Protein AF-A0A521TZN8-F1 (afdb_monomer_lite)

pLDDT: mean 83.93, std 16.31, range [28.14, 98.81]

Radius of gyration: 18.06 Å; chains: 1; bounding box: 45×46×42 Å

Sequence (212 aa):
KITNQVEYDETVVFLTKATEIFNNNKIALMDLSNSDATSLEKNLVDMNEIITAKGSTNEISILVGTSLTNIATLQDLSGGETQIDILEYFDEIERLLNEAKTAYRSGNTQMAFDLVTEAYLDNYEFVEGPLGEVDSELVLKIEIDMRENLRDMIKSNESTDKVDAQIDMILSDLAQAKKVVPEFGTITMIILAVAIISIIGFTTRSKISLRV

Structure (mmCIF, N/CA/C/O backbone):
data_AF-A0A521TZN8-F1
#
_entry.id   AF-A0A521TZN8-F1
#
loop_
_atom_site.group_PDB
_atom_site.id
_atom_site.type_symbol
_atom_site.label_atom_id
_atom_site.label_alt_id
_atom_site.label_comp_id
_atom_site.label_asym_id
_atom_site.label_entity_id
_atom_site.label_seq_id
_atom_site.pdbx_PDB_ins_code
_atom_site.Cartn_x
_atom_site.Cartn_y
_atom_site.Cartn_z
_atom_site.occupancy
_atom_site.B_iso_or_equiv
_atom_site.auth_seq_id
_atom_site.auth_comp_id
_atom_site.auth_asym_id
_atom_site.auth_atom_id
_atom_site.pdbx_PDB_model_num
ATOM 1 N N . LYS A 1 1 ? 1.881 23.312 -1.838 1.00 59.81 1 LYS A N 1
ATOM 2 C CA . LYS A 1 1 ? 1.153 23.171 -0.548 1.00 59.81 1 LYS A CA 1
ATOM 3 C C . LYS A 1 1 ? 0.596 21.759 -0.512 1.00 59.81 1 LYS A C 1
ATOM 5 O O . LYS A 1 1 ? -0.026 21.390 -1.495 1.00 59.81 1 LYS A O 1
ATOM 10 N N . ILE A 1 2 ? 0.833 20.999 0.558 1.00 65.88 2 ILE A N 1
ATOM 11 C CA . ILE A 1 2 ? 0.211 19.678 0.732 1.00 65.88 2 ILE A CA 1
ATOM 12 C C . ILE A 1 2 ? -1.288 19.905 0.942 1.00 65.88 2 ILE A C 1
ATOM 14 O O . ILE A 1 2 ? -1.677 20.666 1.831 1.00 65.88 2 ILE A O 1
ATOM 18 N N . THR A 1 3 ? -2.109 19.331 0.069 1.00 69.88 3 THR A N 1
ATOM 19 C CA . THR A 1 3 ? -3.575 19.436 0.124 1.00 69.88 3 THR A CA 1
ATOM 20 C C . THR A 1 3 ? -4.204 18.280 0.890 1.00 69.88 3 THR A C 1
ATOM 22 O O . THR A 1 3 ? -5.282 18.461 1.444 1.00 69.88 3 THR A O 1
ATOM 25 N N . ASN A 1 4 ? -3.507 17.145 0.977 1.00 78.25 4 ASN A N 1
ATOM 26 C CA . ASN A 1 4 ? -3.911 15.968 1.731 1.00 78.25 4 ASN A CA 1
ATOM 27 C C . ASN A 1 4 ? -2.688 15.391 2.467 1.00 78.25 4 ASN A C 1
ATOM 29 O O . ASN A 1 4 ? -1.717 14.983 1.833 1.00 78.25 4 ASN A O 1
ATOM 33 N N . GLN A 1 5 ? -2.709 15.420 3.803 1.00 80.88 5 GLN A N 1
ATOM 34 C CA . GLN A 1 5 ? -1.594 14.928 4.621 1.00 80.88 5 GLN A CA 1
ATOM 35 C C . GLN A 1 5 ? -1.498 13.398 4.591 1.00 80.88 5 GLN A C 1
ATOM 37 O O . GLN A 1 5 ? -0.392 12.878 4.565 1.00 80.88 5 GLN A O 1
ATOM 42 N N . VAL A 1 6 ? -2.633 12.692 4.527 1.00 77.44 6 VAL A N 1
ATOM 43 C CA . VAL A 1 6 ? -2.664 11.221 4.487 1.00 77.44 6 VAL A CA 1
ATOM 44 C C . VAL A 1 6 ? -2.016 10.713 3.203 1.00 77.44 6 VAL A C 1
ATOM 46 O O . VAL A 1 6 ? -1.129 9.873 3.264 1.00 77.44 6 VAL A O 1
ATOM 49 N N . GLU A 1 7 ? -2.381 11.287 2.054 1.00 77.69 7 GLU A N 1
ATOM 50 C CA . GLU A 1 7 ? -1.762 10.937 0.766 1.00 77.69 7 GLU A CA 1
ATOM 51 C C . GLU A 1 7 ? -0.255 11.234 0.747 1.00 77.69 7 GLU A C 1
ATOM 53 O O . GLU A 1 7 ? 0.523 10.484 0.160 1.00 77.69 7 GLU A O 1
ATOM 58 N N . TYR A 1 8 ? 0.179 12.323 1.390 1.00 82.00 8 TYR A N 1
ATOM 59 C CA . TYR A 1 8 ? 1.603 12.635 1.511 1.00 82.00 8 TYR A CA 1
ATOM 60 C C . TYR A 1 8 ? 2.340 11.589 2.357 1.00 82.00 8 TYR A C 1
ATOM 62 O O . TYR A 1 8 ? 3.400 11.118 1.951 1.00 82.00 8 TYR A O 1
ATOM 70 N N . ASP A 1 9 ? 1.783 11.219 3.512 1.00 83.00 9 ASP A N 1
ATOM 71 C CA . ASP A 1 9 ? 2.390 10.231 4.407 1.00 83.00 9 ASP A CA 1
ATOM 72 C C . ASP A 1 9 ? 2.468 8.852 3.726 1.00 83.00 9 ASP A C 1
ATOM 74 O O . ASP A 1 9 ? 3.505 8.194 3.788 1.00 83.00 9 ASP A O 1
ATOM 78 N N . GLU A 1 10 ? 1.426 8.455 2.989 1.00 82.44 10 GLU A N 1
ATOM 79 C CA . GLU A 1 10 ? 1.419 7.234 2.168 1.00 82.44 10 GLU A CA 1
ATOM 80 C C . GLU A 1 10 ? 2.501 7.268 1.084 1.00 82.44 10 GLU A C 1
ATOM 82 O O . GLU A 1 10 ? 3.258 6.312 0.938 1.00 82.44 10 GLU A O 1
ATOM 87 N N . THR A 1 11 ? 2.664 8.400 0.393 1.00 83.38 11 THR A N 1
ATOM 88 C CA . THR A 1 11 ? 3.727 8.573 -0.615 1.00 83.38 11 THR A CA 1
ATOM 89 C C . THR A 1 11 ? 5.118 8.338 -0.024 1.00 83.38 11 THR A C 1
ATOM 91 O O . THR A 1 11 ? 5.968 7.704 -0.651 1.00 83.38 11 THR A O 1
ATOM 94 N N . VAL A 1 12 ? 5.363 8.838 1.192 1.00 87.38 12 VAL A N 1
ATOM 95 C CA . VAL A 1 12 ? 6.632 8.630 1.903 1.00 87.38 12 VAL A CA 1
ATOM 96 C C . VAL A 1 12 ? 6.832 7.151 2.243 1.00 87.38 12 VAL A C 1
ATOM 98 O O . VAL A 1 12 ? 7.936 6.632 2.060 1.00 87.38 12 VAL A O 1
ATOM 101 N N . VAL A 1 13 ? 5.781 6.459 2.693 1.00 86.06 13 VAL A N 1
ATOM 102 C CA . VAL A 1 13 ? 5.830 5.016 2.980 1.00 86.06 13 VAL A CA 1
ATOM 103 C C . VAL A 1 13 ? 6.160 4.221 1.714 1.00 86.06 13 VAL A C 1
ATOM 105 O O . VAL A 1 13 ? 7.078 3.401 1.741 1.00 86.06 13 VAL A O 1
ATOM 108 N N . PHE A 1 14 ? 5.492 4.497 0.592 1.00 85.31 14 PHE A N 1
ATOM 109 C CA . PHE A 1 14 ? 5.734 3.783 -0.665 1.00 85.31 14 PHE A CA 1
ATOM 110 C C . PHE A 1 14 ? 7.134 4.002 -1.215 1.00 85.31 14 PHE A C 1
ATOM 112 O O . PHE A 1 14 ? 7.801 3.045 -1.605 1.00 85.31 14 PHE A O 1
ATOM 119 N N . LEU A 1 15 ? 7.630 5.240 -1.180 1.00 88.44 15 LEU A N 1
ATOM 120 C CA . L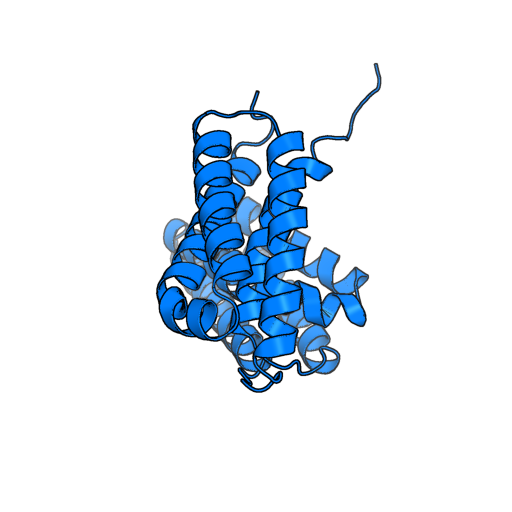EU A 1 15 ? 8.995 5.514 -1.609 1.00 88.44 15 LEU A CA 1
ATOM 121 C C . LEU A 1 15 ? 10.030 4.813 -0.720 1.00 88.44 15 LEU A C 1
ATOM 123 O O . LEU A 1 15 ? 11.037 4.310 -1.226 1.00 88.44 15 LEU A O 1
ATOM 127 N N . THR A 1 16 ? 9.781 4.761 0.590 1.00 87.31 16 THR A N 1
ATOM 128 C CA . THR A 1 16 ? 10.650 4.050 1.535 1.00 87.31 16 THR A CA 1
ATOM 129 C C . THR A 1 16 ? 10.711 2.567 1.177 1.00 87.31 16 THR A C 1
ATOM 131 O O . THR A 1 16 ? 11.802 2.043 0.956 1.00 87.31 16 THR A O 1
ATOM 134 N N . LYS A 1 17 ? 9.554 1.922 0.990 1.00 84.00 17 LYS A N 1
ATOM 135 C CA . LYS A 1 17 ? 9.473 0.513 0.579 1.00 84.00 17 LYS A CA 1
ATOM 136 C C . LYS A 1 17 ? 10.157 0.256 -0.759 1.00 84.00 17 LYS A C 1
ATOM 138 O O . LYS A 1 17 ? 10.987 -0.643 -0.850 1.00 84.00 17 LYS A O 1
ATOM 143 N N . ALA A 1 18 ? 9.869 1.063 -1.783 1.00 86.25 18 ALA A N 1
ATOM 144 C CA . ALA A 1 18 ? 10.505 0.939 -3.095 1.00 86.25 18 ALA A CA 1
ATOM 145 C C . ALA A 1 18 ? 12.038 1.007 -2.984 1.00 86.25 18 ALA A C 1
ATOM 147 O O . ALA A 1 18 ? 12.757 0.211 -3.589 1.00 86.25 18 ALA A O 1
ATOM 148 N N . THR A 1 19 ? 12.542 1.919 -2.150 1.00 89.62 19 THR A N 1
ATOM 149 C CA . THR A 1 19 ? 13.977 2.071 -1.887 1.00 89.62 19 THR A CA 1
ATOM 150 C C . THR A 1 19 ? 14.562 0.856 -1.165 1.00 89.62 19 THR A C 1
ATOM 152 O O . THR A 1 19 ? 15.637 0.383 -1.534 1.00 89.62 19 THR A O 1
ATOM 155 N N . GLU A 1 20 ? 13.868 0.312 -0.166 1.00 87.31 20 GLU A N 1
ATOM 156 C CA . GLU A 1 20 ? 14.286 -0.899 0.549 1.00 87.31 20 GLU A CA 1
ATOM 157 C C . GLU A 1 20 ? 14.325 -2.126 -0.370 1.00 87.31 20 GLU A C 1
ATOM 159 O O . GLU A 1 20 ? 15.331 -2.837 -0.402 1.00 87.31 20 GLU A O 1
ATOM 164 N N . ILE A 1 21 ? 13.282 -2.340 -1.177 1.00 81.75 21 ILE A N 1
ATOM 165 C CA . ILE A 1 21 ? 13.209 -3.438 -2.151 1.00 81.75 21 ILE A CA 1
ATOM 166 C C . ILE A 1 21 ? 14.349 -3.329 -3.162 1.00 81.75 21 ILE A C 1
ATOM 168 O O . ILE A 1 21 ? 15.047 -4.317 -3.406 1.00 81.75 21 ILE A O 1
ATOM 172 N N . PHE A 1 22 ? 14.576 -2.135 -3.721 1.00 88.00 22 PHE A N 1
ATOM 173 C CA . PHE A 1 22 ? 15.686 -1.902 -4.640 1.00 88.00 22 PHE A CA 1
ATOM 174 C C . PHE A 1 22 ? 17.030 -2.234 -3.980 1.00 88.00 22 PHE A C 1
ATOM 176 O O . PHE A 1 22 ? 17.814 -3.002 -4.534 1.00 88.00 22 PHE A O 1
ATOM 183 N N . ASN A 1 23 ? 17.284 -1.716 -2.775 1.00 90.00 23 ASN A N 1
ATOM 184 C CA . ASN A 1 23 ? 18.547 -1.927 -2.067 1.00 90.00 23 ASN A CA 1
ATOM 185 C C . ASN A 1 23 ? 18.798 -3.402 -1.730 1.00 90.00 23 ASN A C 1
ATOM 187 O O . ASN A 1 23 ? 19.917 -3.884 -1.914 1.00 90.00 23 ASN A O 1
ATOM 191 N N . ASN A 1 24 ? 17.763 -4.132 -1.309 1.00 85.12 24 ASN A N 1
ATOM 192 C CA . ASN A 1 24 ? 17.851 -5.562 -1.006 1.00 85.12 24 ASN A CA 1
ATOM 193 C C . ASN A 1 24 ? 18.197 -6.409 -2.240 1.00 85.12 24 ASN A C 1
ATOM 195 O O . ASN A 1 24 ? 18.800 -7.472 -2.105 1.00 85.12 24 ASN A O 1
ATOM 199 N N . ASN A 1 25 ? 17.865 -5.928 -3.440 1.00 82.50 25 ASN A N 1
ATOM 200 C CA . ASN A 1 25 ? 18.087 -6.636 -4.701 1.00 82.50 25 ASN A CA 1
ATOM 201 C C . ASN A 1 25 ? 19.172 -5.993 -5.577 1.00 82.50 25 ASN A C 1
ATOM 203 O O . ASN A 1 25 ? 19.432 -6.464 -6.683 1.00 82.50 25 ASN A O 1
ATOM 207 N N . LYS A 1 26 ? 19.836 -4.938 -5.089 1.00 88.44 26 LYS A N 1
ATOM 208 C CA . LYS A 1 26 ? 20.691 -4.056 -5.891 1.00 88.44 26 LYS A CA 1
ATOM 209 C C . LYS A 1 26 ? 21.741 -4.806 -6.704 1.00 88.44 26 LYS A C 1
ATOM 211 O O . LYS A 1 26 ? 21.904 -4.525 -7.884 1.00 88.44 26 LYS A O 1
ATOM 216 N N . ILE A 1 27 ? 22.435 -5.760 -6.083 1.00 86.38 27 ILE A N 1
ATOM 217 C CA . ILE A 1 27 ? 23.492 -6.537 -6.747 1.00 86.38 27 ILE A CA 1
ATOM 218 C C . ILE A 1 27 ? 22.909 -7.322 -7.928 1.00 86.38 27 ILE A C 1
ATOM 220 O O . ILE A 1 27 ? 23.392 -7.179 -9.045 1.00 86.38 27 ILE A O 1
ATOM 224 N N . ALA A 1 28 ? 21.823 -8.065 -7.703 1.00 84.88 28 ALA A N 1
ATOM 225 C CA . ALA A 1 28 ? 21.169 -8.845 -8.751 1.00 84.88 28 ALA A CA 1
ATOM 226 C C . ALA A 1 28 ? 20.636 -7.953 -9.887 1.00 84.88 28 ALA A C 1
ATOM 228 O O . ALA A 1 28 ? 20.787 -8.287 -11.058 1.00 84.88 28 ALA A O 1
ATOM 229 N N . LEU A 1 29 ? 20.065 -6.789 -9.562 1.00 85.81 29 LEU A N 1
ATOM 230 C CA . LEU A 1 29 ? 19.582 -5.833 -10.565 1.00 85.81 29 LEU A CA 1
ATOM 231 C C . LEU A 1 29 ? 20.727 -5.227 -11.389 1.00 85.81 29 LEU A C 1
ATOM 233 O O . LEU A 1 29 ? 20.595 -5.067 -12.602 1.00 85.81 29 LEU A O 1
ATOM 237 N N . MET A 1 30 ? 21.858 -4.912 -10.754 1.00 90.88 30 MET A N 1
ATOM 238 C CA . MET A 1 30 ? 23.049 -4.413 -11.446 1.00 90.88 30 MET A CA 1
ATOM 239 C C . MET A 1 30 ? 23.686 -5.476 -12.348 1.00 90.88 30 MET A C 1
ATOM 241 O O . MET A 1 30 ? 24.178 -5.126 -13.422 1.00 90.88 30 MET A O 1
ATOM 245 N N . ASP A 1 31 ? 23.637 -6.749 -11.947 1.00 89.44 31 ASP A N 1
ATOM 246 C CA . ASP A 1 31 ? 24.094 -7.877 -12.766 1.00 89.44 31 ASP A CA 1
ATOM 247 C C . ASP A 1 31 ? 23.216 -8.072 -14.017 1.00 89.44 31 ASP A C 1
ATOM 249 O O . ASP A 1 31 ? 23.734 -8.442 -15.072 1.00 89.44 31 ASP A O 1
ATOM 253 N N . LEU A 1 32 ? 21.910 -7.778 -13.931 1.00 87.94 32 LEU A N 1
ATOM 254 C CA . LEU A 1 32 ? 20.993 -7.789 -15.080 1.00 87.94 32 LEU A CA 1
ATOM 255 C C . LEU A 1 32 ? 21.242 -6.607 -16.026 1.00 87.94 32 LEU A C 1
ATOM 257 O O . LEU A 1 32 ? 21.473 -6.798 -17.219 1.00 87.94 32 LEU A O 1
ATOM 261 N N . SER A 1 33 ? 21.198 -5.378 -15.504 1.00 93.69 33 SER A N 1
ATOM 262 C CA . SER A 1 33 ? 21.540 -4.163 -16.250 1.00 93.69 33 SER A CA 1
ATOM 263 C C . SER A 1 33 ? 22.055 -3.083 -15.309 1.00 93.69 33 SER A C 1
ATOM 265 O O . SER A 1 33 ? 21.298 -2.397 -14.618 1.00 93.69 33 SER A O 1
ATOM 267 N N . ASN A 1 34 ? 23.369 -2.863 -15.337 1.00 95.00 34 ASN A N 1
ATOM 268 C CA . ASN A 1 34 ? 24.006 -1.833 -14.524 1.00 95.00 34 ASN A CA 1
ATOM 269 C C . ASN A 1 34 ? 23.466 -0.425 -14.834 1.00 95.00 34 ASN A C 1
ATOM 271 O O . ASN A 1 34 ? 23.325 0.390 -13.922 1.00 95.00 34 ASN A O 1
ATOM 275 N N . SER A 1 35 ? 23.164 -0.120 -16.102 1.00 95.94 35 SER A N 1
ATOM 276 C CA . SER A 1 35 ? 22.641 1.195 -16.496 1.00 95.94 35 SER A CA 1
ATOM 277 C C . SER A 1 35 ? 21.235 1.444 -15.962 1.00 95.94 35 SER A C 1
ATOM 279 O O . SER A 1 35 ? 20.995 2.502 -15.381 1.00 95.94 35 SER A O 1
ATOM 281 N N . ASP A 1 36 ? 20.327 0.480 -16.122 1.00 93.44 36 ASP A N 1
ATOM 282 C CA . ASP A 1 36 ? 18.938 0.620 -15.677 1.00 93.44 36 ASP A CA 1
ATOM 283 C C . ASP A 1 36 ? 18.840 0.609 -14.153 1.00 93.44 36 ASP A C 1
ATOM 285 O O . ASP A 1 36 ? 18.143 1.446 -13.585 1.00 93.44 36 ASP A O 1
ATOM 289 N N . ALA A 1 37 ? 19.604 -0.255 -13.476 1.00 92.00 37 ALA A N 1
ATOM 290 C CA . ALA A 1 37 ? 19.653 -0.282 -12.017 1.00 92.00 37 ALA A CA 1
ATOM 291 C C . ALA A 1 37 ? 20.214 1.027 -11.433 1.00 92.00 37 ALA A C 1
ATOM 293 O O . ALA A 1 37 ? 19.660 1.558 -10.475 1.00 92.00 37 ALA A O 1
ATOM 294 N N . THR A 1 38 ? 21.271 1.597 -12.026 1.00 96.38 38 THR A N 1
ATOM 295 C CA . THR A 1 38 ? 21.835 2.887 -11.577 1.00 96.38 38 THR A CA 1
ATOM 296 C C . THR A 1 38 ? 20.872 4.050 -11.838 1.00 96.38 38 THR A C 1
ATOM 298 O O . THR A 1 38 ? 20.745 4.950 -11.009 1.00 96.38 38 THR A O 1
ATOM 301 N N . SER A 1 39 ? 20.185 4.039 -12.985 1.00 96.62 39 SER A N 1
ATOM 302 C CA . SER A 1 39 ? 19.135 5.013 -13.308 1.00 96.62 39 SER A CA 1
ATOM 303 C C . SER A 1 39 ? 17.995 4.954 -12.287 1.00 96.62 39 SER A C 1
ATOM 305 O O . SER A 1 39 ? 17.605 5.981 -11.733 1.00 96.62 39 SER A O 1
ATOM 307 N N . LEU A 1 40 ? 17.525 3.746 -11.967 1.00 93.31 40 LEU A N 1
ATOM 308 C CA . LEU A 1 40 ? 16.481 3.513 -10.975 1.00 93.31 40 LEU A CA 1
ATOM 309 C C . LEU A 1 40 ? 16.900 3.971 -9.570 1.00 93.31 40 LEU A C 1
ATOM 311 O O . LEU A 1 40 ? 16.141 4.684 -8.916 1.00 93.31 40 LEU A O 1
ATOM 315 N N . GLU A 1 41 ? 18.123 3.646 -9.138 1.00 96.75 41 GLU A N 1
ATOM 316 C CA . GLU A 1 41 ? 18.685 4.129 -7.869 1.00 96.75 41 GLU A CA 1
ATOM 317 C C . GLU A 1 41 ? 18.662 5.658 -7.792 1.00 96.75 41 GLU A C 1
ATOM 319 O O . GLU A 1 41 ? 18.193 6.235 -6.810 1.00 96.75 41 GLU A O 1
ATOM 324 N N . LYS A 1 42 ? 19.138 6.324 -8.851 1.00 97.38 42 LYS A N 1
ATOM 325 C CA . LYS A 1 42 ? 19.167 7.784 -8.911 1.00 97.38 42 LYS A CA 1
ATOM 326 C C . LYS A 1 42 ? 17.757 8.369 -8.823 1.00 97.38 42 LYS A C 1
ATOM 328 O O . LYS A 1 42 ? 17.546 9.318 -8.074 1.00 97.38 42 LYS A O 1
ATOM 333 N N . ASN A 1 43 ? 16.796 7.802 -9.549 1.00 96.12 43 ASN A N 1
ATOM 334 C CA . ASN A 1 43 ? 15.419 8.286 -9.526 1.00 96.12 43 ASN A CA 1
ATOM 335 C C . ASN A 1 43 ? 14.788 8.150 -8.133 1.00 96.12 43 ASN A C 1
ATOM 337 O O . ASN A 1 43 ? 14.077 9.058 -7.712 1.00 96.12 43 ASN A O 1
ATOM 341 N N . LEU A 1 44 ? 15.053 7.058 -7.405 1.00 95.31 44 LEU A N 1
ATOM 342 C CA . LEU A 1 44 ? 14.573 6.873 -6.028 1.00 95.31 44 LEU A CA 1
ATOM 343 C C . LEU A 1 44 ? 15.134 7.951 -5.085 1.00 95.31 44 LEU A C 1
ATOM 345 O O . LEU A 1 44 ? 14.383 8.541 -4.306 1.00 95.31 44 LEU A O 1
ATOM 349 N N . VAL A 1 45 ? 16.428 8.268 -5.206 1.00 96.69 45 VAL A N 1
ATOM 350 C CA . VAL A 1 45 ? 17.071 9.350 -4.439 1.00 96.69 45 VAL A CA 1
ATOM 351 C C . VAL A 1 45 ? 16.472 10.714 -4.791 1.00 96.69 45 VAL A C 1
ATOM 353 O O . VAL A 1 45 ? 16.055 11.444 -3.891 1.00 96.69 45 VAL A O 1
ATOM 356 N N . ASP A 1 46 ? 16.364 11.040 -6.082 1.00 96.12 46 ASP A N 1
ATOM 357 C CA . ASP A 1 46 ? 15.802 12.312 -6.547 1.00 96.12 46 ASP A CA 1
ATOM 358 C C . ASP A 1 46 ? 14.338 12.477 -6.083 1.00 96.12 46 ASP A C 1
ATOM 360 O O . ASP A 1 46 ? 13.946 13.547 -5.611 1.00 96.12 46 ASP A O 1
ATOM 364 N N . MET A 1 47 ? 13.521 11.415 -6.159 1.00 93.44 47 MET A N 1
ATOM 365 C CA . MET A 1 47 ? 12.141 11.431 -5.655 1.00 93.44 47 MET A CA 1
ATOM 366 C C . MET A 1 47 ? 12.100 11.731 -4.154 1.00 93.44 47 MET A C 1
ATOM 368 O O . MET A 1 47 ? 11.279 12.543 -3.722 1.00 93.44 47 MET A O 1
ATOM 372 N N . ASN A 1 48 ? 13.002 11.139 -3.366 1.00 93.75 48 ASN A N 1
ATOM 373 C CA . ASN A 1 48 ? 13.068 11.368 -1.922 1.00 93.75 48 ASN A CA 1
ATOM 374 C C . ASN A 1 48 ? 13.414 12.822 -1.588 1.00 93.75 48 ASN A C 1
ATOM 376 O O . ASN A 1 48 ? 12.791 13.426 -0.708 1.00 93.75 48 ASN A O 1
ATOM 380 N N . GLU A 1 49 ? 14.369 13.407 -2.312 1.00 94.44 49 GLU A N 1
ATOM 381 C CA . GLU A 1 49 ? 14.733 14.816 -2.163 1.00 94.44 49 GLU A CA 1
ATOM 382 C C . GLU A 1 49 ? 13.553 15.737 -2.497 1.00 94.44 49 GLU A C 1
ATOM 384 O O . GLU A 1 49 ? 13.225 16.632 -1.712 1.00 94.44 49 GLU A O 1
ATOM 389 N N . ILE A 1 50 ? 12.864 15.487 -3.617 1.00 90.06 50 ILE A N 1
ATOM 390 C CA . ILE A 1 50 ? 11.717 16.294 -4.052 1.00 90.06 50 ILE A CA 1
ATOM 391 C C . ILE A 1 50 ? 10.557 16.182 -3.058 1.00 90.06 50 ILE A C 1
ATOM 393 O O . ILE A 1 50 ? 9.979 17.206 -2.683 1.00 90.06 50 ILE A O 1
ATOM 397 N N . ILE A 1 51 ? 10.216 14.973 -2.604 1.00 87.50 51 ILE A N 1
ATOM 398 C CA . ILE A 1 51 ? 9.128 14.746 -1.641 1.00 87.50 51 ILE A CA 1
ATOM 399 C C . ILE A 1 51 ? 9.443 15.431 -0.310 1.00 87.50 51 ILE A C 1
ATOM 401 O O . ILE A 1 51 ? 8.617 16.200 0.189 1.00 87.50 51 ILE A O 1
ATOM 405 N N . THR A 1 52 ? 10.662 15.261 0.209 1.00 89.31 52 THR A N 1
ATOM 406 C CA . THR A 1 52 ? 11.117 15.906 1.454 1.00 89.31 52 THR A CA 1
ATOM 407 C C . THR A 1 52 ? 11.074 17.432 1.350 1.00 89.31 52 THR A C 1
ATOM 409 O O . THR A 1 52 ? 10.619 18.118 2.270 1.00 89.31 52 THR A O 1
ATOM 412 N N . ALA A 1 53 ? 11.495 17.981 0.208 1.00 89.12 53 ALA A N 1
ATOM 413 C CA . ALA A 1 53 ? 11.447 19.413 -0.073 1.00 89.12 53 ALA A CA 1
ATOM 414 C C . ALA A 1 53 ? 10.033 19.929 -0.403 1.00 89.12 53 ALA A C 1
ATOM 416 O O . ALA A 1 53 ? 9.844 21.140 -0.545 1.00 89.12 53 ALA A O 1
ATOM 417 N N . LYS A 1 54 ? 9.034 19.041 -0.515 1.00 86.00 54 LYS A N 1
ATOM 418 C CA . LYS A 1 54 ? 7.663 19.349 -0.962 1.00 86.00 54 LYS A CA 1
ATOM 419 C C . LYS A 1 54 ? 7.660 20.060 -2.323 1.00 86.00 54 LYS A C 1
ATOM 421 O O . LYS A 1 54 ? 6.942 21.047 -2.514 1.00 86.00 54 LYS A O 1
ATOM 426 N N . GLY A 1 55 ? 8.514 19.572 -3.223 1.00 83.12 55 GLY A N 1
ATOM 427 C CA . GLY A 1 55 ? 8.773 20.105 -4.557 1.00 83.12 55 GLY A CA 1
ATOM 428 C C . GLY A 1 55 ? 7.686 19.779 -5.588 1.00 83.12 55 GLY A C 1
ATOM 429 O O . GLY A 1 55 ? 6.513 19.596 -5.259 1.00 83.12 55 GLY A O 1
ATOM 430 N N . SER A 1 56 ? 8.064 19.772 -6.868 1.00 83.12 56 SER A N 1
ATOM 431 C CA . SER A 1 56 ? 7.128 19.672 -7.995 1.00 83.12 56 SER A CA 1
ATOM 432 C C . SER A 1 56 ? 6.599 18.249 -8.201 1.00 83.12 56 SER A C 1
ATOM 434 O O . SER A 1 56 ? 7.353 17.324 -8.489 1.00 83.12 56 SER A O 1
ATOM 436 N N . THR A 1 57 ? 5.275 18.077 -8.174 1.00 79.50 57 THR A N 1
ATOM 437 C CA . THR A 1 57 ? 4.622 16.787 -8.474 1.00 79.50 57 THR A CA 1
ATOM 438 C C . THR A 1 57 ? 4.800 16.342 -9.929 1.00 79.50 57 THR A C 1
ATOM 440 O O . THR A 1 57 ? 4.752 15.146 -10.223 1.00 79.50 57 THR A O 1
ATOM 443 N N . ASN A 1 58 ? 5.050 17.280 -10.848 1.00 79.75 58 ASN A N 1
ATOM 444 C CA . ASN A 1 58 ? 5.366 16.953 -12.239 1.00 79.75 58 ASN A CA 1
ATOM 445 C C . ASN A 1 58 ? 6.748 16.296 -12.362 1.00 79.75 58 ASN A C 1
ATOM 447 O O . ASN A 1 58 ? 6.907 15.383 -13.165 1.00 79.75 58 ASN A O 1
ATOM 451 N N . GLU A 1 59 ? 7.729 16.737 -11.568 1.00 84.88 59 GLU A N 1
ATOM 452 C CA . GLU A 1 59 ? 9.070 16.135 -11.555 1.00 84.88 59 GLU A CA 1
ATOM 453 C C . GLU A 1 59 ? 9.005 14.705 -11.013 1.00 84.88 59 GLU A C 1
ATOM 455 O O . GLU A 1 59 ? 9.530 13.795 -11.648 1.00 84.88 59 GLU A O 1
ATOM 460 N N . ILE A 1 60 ? 8.248 14.484 -9.929 1.00 84.56 60 ILE A N 1
ATOM 461 C CA . ILE A 1 60 ? 7.971 13.138 -9.398 1.00 84.56 60 ILE A CA 1
ATOM 462 C C . ILE A 1 60 ? 7.363 12.242 -10.485 1.00 84.56 60 ILE A C 1
ATOM 464 O O . ILE A 1 60 ? 7.825 11.127 -10.694 1.00 84.56 60 ILE A O 1
ATOM 468 N N . SER A 1 61 ? 6.372 12.739 -11.231 1.00 77.69 61 SER A N 1
ATOM 469 C CA . SER A 1 61 ? 5.697 11.949 -12.275 1.00 77.69 61 SER A CA 1
ATOM 470 C C . SER A 1 61 ? 6.646 11.524 -13.408 1.00 77.69 61 SER A C 1
ATOM 472 O O . SER A 1 61 ? 6.525 10.420 -13.935 1.00 77.69 61 SER A O 1
ATOM 474 N N . ILE A 1 62 ? 7.609 12.379 -13.777 1.00 82.00 62 ILE A N 1
ATOM 475 C CA . ILE A 1 62 ? 8.634 12.058 -14.785 1.00 82.00 62 ILE A CA 1
ATOM 476 C C . ILE A 1 62 ? 9.593 10.983 -14.260 1.00 82.00 62 ILE A C 1
ATOM 478 O O . ILE A 1 62 ? 9.912 10.035 -14.985 1.00 82.00 62 ILE A O 1
ATOM 482 N N . LEU A 1 63 ? 10.036 11.113 -13.005 1.00 89.94 63 LEU A N 1
ATOM 483 C CA . LEU A 1 63 ? 10.921 10.138 -12.368 1.00 89.94 63 LEU A CA 1
ATOM 484 C C . LEU A 1 63 ? 10.237 8.778 -12.233 1.00 89.94 63 LEU A C 1
ATOM 486 O O . LEU A 1 63 ? 10.840 7.772 -12.592 1.00 89.94 63 LEU A O 1
ATOM 490 N N . VAL A 1 64 ? 8.963 8.746 -11.831 1.00 84.31 64 VAL A N 1
ATOM 491 C CA . VAL A 1 64 ? 8.167 7.513 -11.797 1.00 84.31 64 VAL A CA 1
ATOM 492 C C . VAL A 1 64 ? 8.111 6.852 -13.177 1.00 84.31 64 VAL A C 1
ATOM 494 O O . VAL A 1 64 ? 8.447 5.677 -13.297 1.00 84.31 64 VAL A O 1
ATOM 497 N N . GLY A 1 65 ? 7.752 7.589 -14.234 1.00 76.94 65 GLY A N 1
ATOM 498 C CA . GLY A 1 65 ? 7.679 7.020 -15.587 1.00 76.94 65 GLY A CA 1
ATOM 499 C C . GLY A 1 65 ? 9.018 6.449 -16.077 1.00 76.94 65 GLY A C 1
ATOM 500 O O . GLY A 1 65 ? 9.063 5.390 -16.708 1.00 76.94 65 GLY A O 1
ATOM 501 N N . THR A 1 66 ? 10.121 7.117 -15.733 1.00 87.88 66 THR A N 1
ATOM 502 C CA . THR A 1 66 ? 11.477 6.640 -16.047 1.00 87.88 66 THR A CA 1
ATOM 503 C C . THR A 1 66 ? 11.805 5.369 -15.262 1.00 87.88 66 THR A C 1
ATOM 505 O O . THR A 1 66 ? 12.259 4.389 -15.847 1.00 87.88 66 THR A O 1
ATOM 508 N N . SER A 1 67 ? 11.506 5.345 -13.961 1.00 89.62 67 SER A N 1
ATOM 509 C CA . SER A 1 67 ? 11.699 4.175 -13.103 1.00 89.62 67 SER A CA 1
ATOM 510 C C . SER A 1 67 ? 10.902 2.959 -13.574 1.00 89.62 67 SER A C 1
ATOM 512 O O . SER A 1 67 ? 11.459 1.868 -13.632 1.00 89.62 67 SER A O 1
ATOM 514 N N . LEU A 1 68 ? 9.642 3.135 -13.987 1.00 83.62 68 LEU A N 1
ATOM 515 C CA . LEU A 1 68 ? 8.828 2.045 -14.541 1.00 83.62 68 LEU A CA 1
ATOM 516 C C . LEU A 1 68 ? 9.416 1.486 -15.837 1.00 83.62 68 LEU A C 1
ATOM 518 O O . LEU A 1 68 ? 9.412 0.275 -16.042 1.00 83.62 68 LEU A O 1
ATOM 522 N N . THR A 1 69 ? 9.992 2.349 -16.677 1.00 82.19 69 THR A N 1
ATOM 523 C CA . THR A 1 69 ? 10.708 1.907 -17.882 1.00 82.19 69 THR A CA 1
ATOM 524 C C . THR A 1 69 ? 11.945 1.080 -17.519 1.00 82.19 69 THR A C 1
ATOM 526 O O . THR A 1 69 ? 12.165 0.025 -18.105 1.00 82.19 69 THR A O 1
ATOM 529 N N . ASN A 1 70 ? 12.736 1.514 -1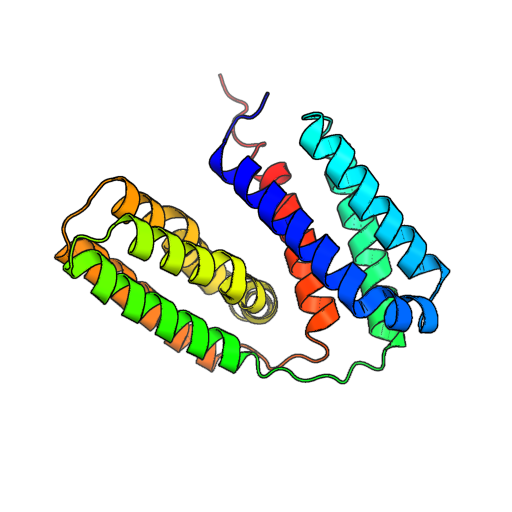6.528 1.00 87.44 70 ASN A N 1
ATOM 530 C CA . ASN A 1 70 ? 13.900 0.749 -16.069 1.00 87.44 70 ASN A CA 1
ATOM 531 C C . ASN A 1 70 ? 13.494 -0.606 -15.470 1.00 87.44 70 ASN A C 1
ATOM 533 O O . ASN A 1 70 ? 14.146 -1.612 -15.745 1.00 87.44 70 ASN A O 1
ATOM 537 N N . ILE A 1 71 ? 12.412 -0.649 -14.687 1.00 85.00 71 ILE A N 1
ATOM 538 C CA . ILE A 1 71 ? 11.892 -1.889 -14.097 1.00 85.00 71 ILE A CA 1
ATOM 539 C C . ILE A 1 71 ? 11.429 -2.858 -15.181 1.00 85.00 71 ILE A C 1
ATOM 541 O O . ILE A 1 71 ? 11.793 -4.027 -15.110 1.00 85.00 71 ILE A O 1
ATOM 545 N N . ALA A 1 72 ? 10.706 -2.382 -16.199 1.00 80.06 72 ALA A N 1
ATOM 546 C CA . ALA A 1 72 ? 10.278 -3.215 -17.320 1.00 80.06 72 ALA A CA 1
ATOM 547 C C . ALA A 1 72 ? 11.479 -3.851 -18.044 1.00 80.06 72 ALA A C 1
ATOM 549 O O . ALA A 1 72 ? 11.509 -5.062 -18.241 1.00 80.06 72 ALA A O 1
ATOM 550 N N . THR A 1 73 ? 12.525 -3.069 -18.340 1.00 84.25 73 THR A N 1
ATOM 551 C CA . THR A 1 73 ? 13.765 -3.599 -18.936 1.00 84.25 73 THR A CA 1
ATOM 552 C C . THR A 1 73 ? 14.418 -4.657 -18.046 1.00 84.25 73 THR A C 1
ATOM 554 O O . THR A 1 73 ? 14.814 -5.721 -18.516 1.00 84.25 73 THR A O 1
ATOM 557 N N . LEU A 1 74 ? 14.551 -4.383 -16.747 1.00 84.75 74 LEU A N 1
ATOM 558 C CA . LEU A 1 74 ? 15.163 -5.316 -15.800 1.00 84.75 74 LEU A CA 1
ATOM 559 C C . LEU A 1 74 ? 14.317 -6.594 -15.624 1.00 84.75 74 LEU A C 1
ATOM 561 O O . LEU A 1 74 ? 14.880 -7.666 -15.412 1.00 84.75 74 LEU A O 1
ATOM 565 N N . GLN A 1 75 ? 12.990 -6.498 -15.734 1.00 78.81 75 GLN A N 1
ATOM 566 C CA . GLN A 1 75 ? 12.074 -7.639 -15.717 1.00 78.81 75 GLN A CA 1
ATOM 567 C C . GLN A 1 75 ? 12.233 -8.511 -16.968 1.00 78.81 75 GLN A C 1
ATOM 569 O O . GLN A 1 75 ? 12.345 -9.729 -16.847 1.00 78.81 75 GLN A O 1
ATOM 574 N N . ASP A 1 76 ? 12.324 -7.906 -18.154 1.00 79.19 76 ASP A N 1
ATOM 575 C CA . ASP A 1 76 ? 12.575 -8.640 -19.401 1.00 79.19 76 ASP A CA 1
ATOM 576 C C . ASP A 1 76 ? 13.909 -9.407 -19.347 1.00 79.19 76 ASP A C 1
ATOM 578 O O . ASP A 1 76 ? 14.025 -10.525 -19.856 1.00 79.19 76 ASP A O 1
ATOM 582 N N . LEU A 1 77 ? 14.921 -8.827 -18.695 1.00 82.44 77 LEU A N 1
ATOM 583 C CA . LEU A 1 77 ? 16.248 -9.428 -18.543 1.00 82.44 77 LEU A CA 1
ATOM 584 C C . LEU A 1 77 ? 16.305 -10.537 -17.485 1.00 82.44 77 LEU A C 1
ATOM 586 O O . LEU A 1 77 ? 17.134 -11.439 -17.608 1.00 82.44 77 LEU A O 1
ATOM 590 N N . SER A 1 78 ? 15.457 -10.491 -16.454 1.00 76.12 78 SER A N 1
ATOM 591 C CA . SER A 1 78 ? 15.461 -11.473 -15.358 1.00 76.12 78 SER A CA 1
ATOM 592 C C . SER A 1 78 ? 14.865 -12.830 -15.745 1.00 76.12 78 SER A C 1
ATOM 594 O O . SER A 1 78 ? 14.952 -13.784 -14.973 1.00 76.12 78 SER A O 1
ATOM 596 N N . GLY A 1 79 ? 14.290 -12.948 -16.946 1.00 64.44 79 GLY A N 1
ATOM 597 C CA . GLY A 1 79 ? 13.743 -14.205 -17.457 1.00 64.44 79 GLY A CA 1
ATOM 598 C C . GLY A 1 79 ? 12.395 -14.599 -16.847 1.00 64.44 79 GLY A C 1
ATOM 599 O O . GLY A 1 79 ? 11.954 -15.722 -17.064 1.00 64.44 79 GLY A O 1
ATOM 600 N N . GLY A 1 80 ? 11.733 -13.695 -16.116 1.00 56.09 80 GLY A N 1
ATOM 601 C CA . GLY A 1 80 ? 10.317 -13.818 -15.752 1.00 56.09 80 GLY A CA 1
ATOM 602 C C . GLY A 1 80 ? 9.954 -14.881 -14.708 1.00 56.09 80 GLY A C 1
ATOM 603 O O . GLY A 1 80 ? 8.770 -15.044 -14.420 1.00 56.09 80 GLY A O 1
ATOM 604 N N . GLU A 1 81 ? 10.916 -15.570 -14.085 1.00 45.75 81 GLU A N 1
ATOM 605 C CA . GLU A 1 81 ? 10.613 -16.635 -13.120 1.00 45.75 81 GLU A CA 1
ATOM 606 C C . GLU A 1 81 ? 11.067 -16.322 -11.690 1.00 45.75 81 GLU A C 1
ATOM 608 O O . GLU A 1 81 ? 12.195 -16.568 -11.266 1.00 45.75 81 GLU A O 1
ATOM 613 N N . THR A 1 82 ? 10.125 -15.814 -10.899 1.00 46.06 82 THR A N 1
ATOM 614 C CA . THR A 1 82 ? 10.068 -16.031 -9.449 1.00 46.06 82 THR A CA 1
ATOM 615 C C . THR A 1 82 ? 8.607 -15.903 -9.034 1.00 46.06 82 THR A C 1
ATOM 617 O O . THR A 1 82 ? 8.008 -14.841 -9.188 1.00 46.06 82 THR A O 1
ATOM 620 N N . GLN A 1 83 ? 8.008 -17.001 -8.590 1.00 47.81 83 GLN A N 1
ATOM 621 C CA . GLN A 1 83 ? 6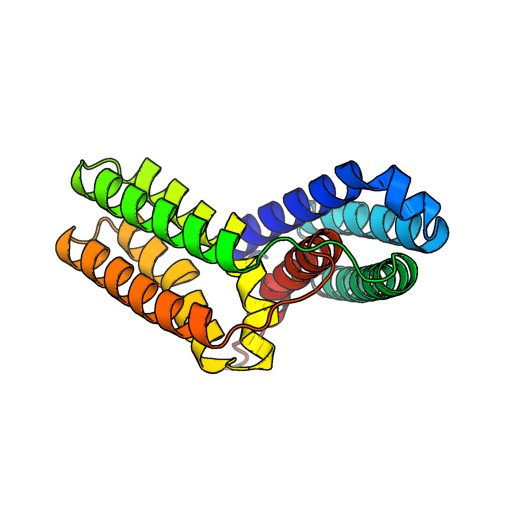.611 -17.079 -8.168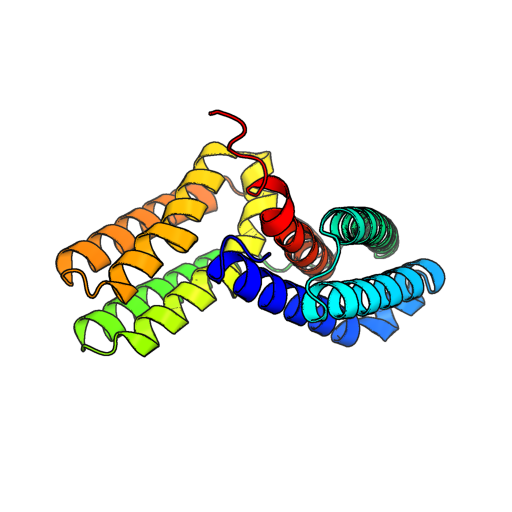 1.00 47.81 83 GLN A CA 1
ATOM 622 C C . GLN A 1 83 ? 6.579 -16.766 -6.660 1.00 47.81 83 GLN A C 1
ATOM 624 O O . GLN A 1 83 ? 7.172 -17.517 -5.890 1.00 47.81 83 GLN A O 1
ATOM 629 N N . ILE A 1 84 ? 5.960 -15.662 -6.223 1.00 53.31 84 ILE A N 1
ATOM 630 C CA . ILE A 1 84 ? 5.238 -15.701 -4.945 1.00 53.31 84 ILE A CA 1
ATOM 631 C C . ILE A 1 84 ? 3.814 -15.883 -5.380 1.00 53.31 84 ILE A C 1
ATOM 633 O O . ILE A 1 84 ? 3.350 -15.296 -6.365 1.00 53.31 84 ILE A O 1
ATOM 637 N N . ASP A 1 85 ? 3.176 -16.785 -4.675 1.00 68.81 85 ASP A N 1
ATOM 638 C CA . ASP A 1 85 ? 1.790 -17.054 -4.891 1.00 68.81 85 ASP A CA 1
ATOM 639 C C . ASP A 1 85 ? 1.033 -15.787 -4.482 1.00 68.81 85 ASP A C 1
ATOM 641 O O . ASP A 1 85 ? 1.029 -15.408 -3.315 1.00 68.81 85 ASP A O 1
ATOM 645 N N . ILE A 1 86 ? 0.435 -15.080 -5.444 1.00 77.94 86 ILE A N 1
ATOM 646 C CA . ILE A 1 86 ? -0.392 -13.895 -5.169 1.00 77.94 86 ILE A CA 1
ATOM 647 C C . ILE A 1 86 ? -1.469 -14.200 -4.117 1.00 77.94 86 ILE A C 1
ATOM 649 O O . ILE A 1 86 ? -1.921 -13.309 -3.399 1.00 77.94 86 ILE A O 1
ATOM 653 N N . LEU A 1 87 ? -1.840 -15.476 -3.986 1.00 84.81 87 LEU A N 1
ATOM 654 C CA . LEU A 1 87 ? -2.755 -15.979 -2.978 1.00 84.81 87 LEU A CA 1
ATOM 655 C C . LEU A 1 87 ? -2.206 -15.856 -1.544 1.00 84.81 87 LEU A C 1
ATOM 657 O O . LEU A 1 87 ? -3.020 -15.713 -0.635 1.00 84.81 87 LEU A O 1
ATOM 661 N N . GLU A 1 88 ? -0.884 -15.833 -1.330 1.00 86.00 88 GLU A N 1
ATOM 662 C CA . GLU A 1 88 ? -0.274 -15.565 -0.016 1.00 86.00 88 GLU A CA 1
ATOM 663 C C . GLU A 1 88 ? -0.597 -14.148 0.472 1.00 86.00 88 GLU A C 1
ATOM 665 O O . GLU A 1 88 ? -0.907 -13.972 1.648 1.00 86.00 88 GLU A O 1
ATOM 670 N N . TYR A 1 89 ? -0.625 -13.145 -0.418 1.00 89.12 89 TYR A N 1
ATOM 671 C CA . TYR A 1 89 ? -1.057 -11.793 -0.040 1.00 89.12 89 TYR A CA 1
ATOM 672 C C . TYR A 1 89 ? -2.523 -11.771 0.383 1.00 89.12 89 TYR A C 1
ATOM 674 O O . TYR A 1 89 ? -2.865 -11.123 1.366 1.00 89.12 89 TYR A O 1
ATOM 682 N N . PHE A 1 90 ? -3.398 -12.509 -0.307 1.00 92.62 90 PHE A N 1
ATOM 683 C CA . PHE A 1 90 ? -4.792 -12.636 0.125 1.00 92.62 90 PHE A CA 1
ATOM 684 C C . PHE A 1 90 ? -4.912 -13.269 1.512 1.00 92.62 90 PHE A C 1
ATOM 686 O O . PHE A 1 90 ? -5.686 -12.777 2.334 1.00 92.62 90 PHE A O 1
ATOM 693 N N . ASP A 1 91 ? -4.151 -14.334 1.771 1.00 93.81 91 ASP A N 1
ATOM 694 C CA . ASP A 1 91 ? -4.165 -15.027 3.061 1.00 93.81 91 ASP A CA 1
ATOM 695 C C . ASP A 1 91 ? -3.656 -14.121 4.190 1.00 93.81 91 ASP A C 1
ATOM 697 O O . ASP A 1 91 ? -4.235 -14.090 5.280 1.00 93.81 91 ASP A O 1
ATOM 701 N N . GLU A 1 92 ? -2.624 -13.325 3.916 1.00 95.50 92 GLU A N 1
ATOM 702 C CA . GLU A 1 92 ? -2.073 -12.381 4.882 1.00 95.50 92 GLU A CA 1
ATOM 703 C C . GLU A 1 92 ? -3.020 -11.204 5.158 1.00 95.50 92 GLU A C 1
ATOM 705 O O . GLU A 1 92 ? -3.240 -10.850 6.319 1.00 95.50 92 GLU A O 1
ATOM 710 N N . ILE A 1 93 ? -3.670 -10.649 4.128 1.00 97.69 93 ILE A N 1
ATOM 711 C CA . ILE A 1 93 ? -4.702 -9.612 4.297 1.00 97.69 93 ILE A CA 1
ATOM 712 C C . ILE A 1 93 ? -5.847 -10.145 5.161 1.00 97.69 93 ILE A C 1
ATOM 714 O O . ILE A 1 93 ? -6.279 -9.472 6.099 1.00 97.69 93 ILE A O 1
ATOM 718 N N . GLU A 1 94 ? -6.336 -11.356 4.880 1.00 98.38 94 GLU A N 1
ATOM 719 C CA . GLU A 1 94 ? -7.402 -11.980 5.665 1.00 98.38 94 GLU A CA 1
ATOM 720 C C . GLU A 1 94 ? -6.991 -12.155 7.135 1.00 98.38 94 GLU A C 1
ATOM 722 O O . GLU A 1 94 ? -7.776 -11.842 8.041 1.00 98.38 94 GLU A O 1
ATOM 727 N N . ARG A 1 95 ? -5.755 -12.601 7.394 1.00 98.56 95 ARG A N 1
ATOM 728 C CA . ARG A 1 95 ? -5.206 -12.719 8.752 1.00 98.56 95 ARG A CA 1
ATOM 729 C C . ARG A 1 95 ? -5.184 -11.364 9.463 1.00 98.56 95 ARG A C 1
ATOM 731 O O . ARG A 1 95 ? -5.756 -11.242 10.550 1.00 98.56 95 ARG A O 1
ATOM 738 N N . LEU A 1 96 ? -4.579 -10.348 8.847 1.00 98.75 96 LEU A N 1
ATOM 739 C CA . LEU A 1 96 ? -4.431 -9.002 9.411 1.00 98.75 96 LEU A CA 1
ATOM 740 C C . LEU A 1 96 ? -5.788 -8.351 9.709 1.00 98.75 96 LEU A C 1
ATOM 742 O O . LEU A 1 96 ? -5.981 -7.778 10.783 1.00 98.75 96 LEU A O 1
ATOM 746 N N . LEU A 1 97 ? -6.764 -8.490 8.808 1.00 98.81 97 LEU A N 1
ATOM 747 C CA . LEU A 1 97 ? -8.115 -7.963 9.004 1.00 98.81 97 LEU A CA 1
ATOM 748 C C . LEU A 1 97 ? -8.844 -8.650 10.171 1.00 98.81 97 LEU A C 1
ATOM 750 O O . LEU A 1 97 ? -9.491 -7.980 10.980 1.00 98.81 97 LEU A O 1
ATOM 754 N N . ASN A 1 98 ? -8.712 -9.969 10.321 1.00 98.69 98 ASN A N 1
ATOM 755 C CA . ASN A 1 98 ? -9.296 -10.691 11.457 1.00 98.69 98 ASN A CA 1
ATOM 756 C C . ASN A 1 98 ? -8.619 -10.338 12.795 1.00 98.69 98 ASN A C 1
ATOM 758 O O . ASN A 1 98 ? -9.285 -10.226 13.835 1.00 98.69 98 ASN A O 1
ATOM 762 N N . GLU A 1 99 ? -7.306 -10.112 12.789 1.00 98.75 99 GLU A N 1
ATOM 763 C CA . GLU A 1 99 ? -6.584 -9.599 13.955 1.00 98.75 99 GLU A CA 1
ATOM 764 C C . GLU A 1 99 ? -7.016 -8.172 14.299 1.00 98.75 99 GLU A C 1
ATOM 766 O O . GLU A 1 99 ? -7.240 -7.871 15.475 1.00 98.75 99 GLU A O 1
ATOM 771 N N . ALA A 1 100 ? -7.250 -7.322 13.294 1.00 98.69 100 ALA A N 1
ATOM 772 C CA . ALA A 1 100 ? -7.750 -5.967 13.490 1.00 98.69 100 ALA A CA 1
ATOM 773 C C . ALA A 1 100 ? -9.134 -5.959 14.156 1.00 98.69 100 ALA A C 1
ATOM 775 O O . ALA A 1 100 ? -9.336 -5.200 15.108 1.00 98.69 100 ALA A O 1
ATOM 776 N N . LYS A 1 101 ? -10.058 -6.853 13.755 1.00 98.19 101 LYS A N 1
ATOM 777 C CA . LYS A 1 101 ? -11.350 -7.042 14.456 1.00 98.19 101 LYS A CA 1
ATOM 778 C C . LYS A 1 101 ? -11.131 -7.331 15.936 1.00 98.19 101 LYS A C 1
ATOM 780 O O . LYS A 1 101 ? -11.755 -6.722 16.806 1.00 98.19 101 LYS A O 1
ATOM 785 N N . THR A 1 102 ? -10.226 -8.261 16.235 1.00 98.50 102 THR A N 1
ATOM 786 C CA . THR A 1 102 ? -9.930 -8.687 17.609 1.00 98.50 102 THR A CA 1
ATOM 787 C C . THR A 1 102 ? -9.325 -7.549 18.435 1.00 98.50 102 THR A C 1
ATOM 789 O O . THR A 1 102 ? -9.762 -7.305 19.566 1.00 98.50 102 THR A O 1
ATOM 792 N N . ALA A 1 103 ? -8.367 -6.813 17.868 1.00 98.56 103 ALA A N 1
ATOM 793 C CA . ALA A 1 103 ? -7.753 -5.651 18.501 1.00 98.56 103 ALA A CA 1
ATOM 794 C C . ALA A 1 103 ? -8.784 -4.544 18.775 1.00 98.56 103 ALA A C 1
ATOM 796 O O . ALA A 1 103 ? -8.863 -4.043 19.900 1.00 98.56 103 ALA A O 1
ATOM 797 N N . TYR A 1 104 ? -9.632 -4.227 17.791 1.00 98.50 104 TYR A N 1
ATOM 798 C CA . TYR A 1 104 ? -10.641 -3.174 17.904 1.00 98.50 104 TYR A CA 1
ATOM 799 C C . TYR A 1 104 ? -11.713 -3.508 18.949 1.00 98.50 104 TYR A C 1
ATOM 801 O O . TYR A 1 104 ? -12.018 -2.686 19.814 1.00 98.50 104 TYR A O 1
ATOM 809 N N . ARG A 1 105 ? -12.222 -4.749 18.952 1.00 97.88 105 ARG A N 1
ATOM 810 C CA . ARG A 1 105 ? -13.146 -5.274 19.981 1.00 97.88 105 ARG A CA 1
ATOM 811 C C . ARG A 1 105 ? -12.572 -5.193 21.393 1.00 97.88 105 ARG A C 1
ATOM 813 O O . ARG A 1 105 ? -13.314 -4.999 22.351 1.00 97.88 105 ARG A O 1
ATOM 820 N N . SER A 1 106 ? -11.255 -5.323 21.518 1.00 97.81 106 SER A N 1
ATOM 821 C CA . SER A 1 106 ? -10.539 -5.224 22.794 1.00 97.81 106 SER A CA 1
ATOM 822 C C . SER A 1 106 ? -10.254 -3.773 23.213 1.00 97.81 106 SER A C 1
ATOM 824 O O . SER A 1 106 ? -9.595 -3.547 24.226 1.00 97.81 106 SER A O 1
ATOM 826 N N . GLY A 1 107 ? -10.725 -2.786 22.442 1.00 97.56 107 GLY A N 1
ATOM 827 C CA . GLY A 1 107 ? -10.484 -1.361 22.668 1.00 97.56 107 GLY A CA 1
ATOM 828 C C . GLY A 1 107 ? -9.090 -0.885 22.251 1.00 97.56 107 GLY A C 1
ATOM 829 O O . GLY A 1 107 ? -8.747 0.268 22.501 1.00 97.56 107 GLY A O 1
ATOM 830 N N . ASN A 1 108 ? -8.279 -1.738 21.616 1.00 98.06 108 ASN A N 1
ATOM 831 C CA . ASN A 1 108 ? -6.949 -1.373 21.135 1.00 98.06 108 ASN A CA 1
ATOM 832 C C . ASN A 1 108 ? -7.038 -0.790 19.717 1.00 98.06 108 ASN A C 1
ATOM 834 O O . ASN A 1 108 ? -6.711 -1.444 18.726 1.00 98.06 108 ASN A O 1
ATOM 838 N N . THR A 1 109 ? -7.526 0.448 19.631 1.00 97.44 109 THR A N 1
ATOM 839 C CA . THR A 1 109 ? -7.791 1.133 18.358 1.00 97.44 109 THR A CA 1
ATOM 840 C C . THR A 1 109 ? -6.522 1.452 17.574 1.00 97.44 109 THR A C 1
ATOM 842 O O . THR A 1 109 ? -6.550 1.376 16.351 1.00 97.44 109 THR A O 1
ATOM 845 N N . GLN A 1 110 ? -5.402 1.729 18.252 1.00 97.56 110 GLN A N 1
ATOM 846 C CA . GLN A 1 110 ? -4.113 1.948 17.589 1.00 97.56 110 GLN A CA 1
ATOM 847 C C . GLN A 1 110 ? -3.620 0.672 16.901 1.00 97.56 110 GLN A C 1
ATOM 849 O O . GLN A 1 110 ? -3.334 0.706 15.713 1.00 97.56 110 GLN A O 1
ATOM 854 N N . MET A 1 111 ? -3.609 -0.464 17.607 1.00 98.06 111 MET A N 1
ATOM 855 C CA . MET A 1 111 ? -3.206 -1.740 17.004 1.00 98.06 111 MET A CA 1
ATOM 856 C C . MET A 1 111 ? -4.119 -2.122 15.836 1.00 98.06 111 MET A C 1
ATOM 858 O O . MET A 1 111 ? -3.640 -2.578 14.805 1.00 98.06 111 MET A O 1
ATOM 862 N N . ALA A 1 112 ? -5.434 -1.922 15.974 1.00 98.56 112 ALA A N 1
ATOM 863 C CA . ALA A 1 112 ? -6.362 -2.163 14.874 1.00 98.56 112 ALA A CA 1
ATOM 864 C C . ALA A 1 112 ? -6.044 -1.274 13.663 1.00 98.56 112 ALA A C 1
ATOM 866 O O . ALA A 1 112 ? -6.056 -1.760 12.538 1.00 98.56 112 ALA A O 1
ATOM 867 N N . PHE A 1 113 ? -5.733 0.006 13.892 1.00 97.75 113 PHE A N 1
ATOM 868 C CA . PHE A 1 113 ? -5.354 0.938 12.834 1.00 97.75 113 PHE A CA 1
ATOM 869 C C . PHE A 1 113 ? -4.057 0.523 12.126 1.00 97.75 113 PHE A C 1
ATOM 871 O O . PHE A 1 113 ? -3.988 0.586 10.898 1.00 97.75 113 PHE A O 1
ATOM 878 N N . ASP A 1 114 ? -3.054 0.087 12.887 1.00 96.50 114 ASP A N 1
ATOM 879 C CA . ASP A 1 114 ? -1.770 -0.366 12.352 1.00 96.50 114 ASP A CA 1
ATOM 880 C C . ASP A 1 114 ? -1.964 -1.629 11.496 1.00 96.50 114 ASP A C 1
ATOM 882 O O . ASP A 1 114 ? -1.536 -1.654 10.345 1.00 96.50 114 ASP A O 1
ATOM 886 N N . LEU A 1 115 ? -2.729 -2.611 11.990 1.00 98.50 115 LEU A N 1
ATOM 887 C CA . LEU A 1 115 ? -3.045 -3.850 11.267 1.00 98.50 115 LEU A CA 1
ATOM 888 C C . LEU A 1 115 ? -3.803 -3.607 9.955 1.00 98.50 115 LEU A C 1
ATOM 890 O O . LEU A 1 115 ? -3.459 -4.196 8.936 1.00 98.50 115 LEU A O 1
ATOM 894 N N . VAL A 1 116 ? -4.825 -2.737 9.938 1.00 98.12 116 VAL A N 1
ATOM 895 C CA . VAL A 1 116 ? -5.543 -2.438 8.678 1.00 98.12 116 VAL A CA 1
ATOM 896 C C . VAL A 1 116 ? -4.701 -1.596 7.719 1.00 98.12 116 VAL A C 1
ATOM 898 O O . VAL A 1 116 ? -4.914 -1.642 6.510 1.00 98.12 116 VAL A O 1
ATOM 901 N N . THR A 1 117 ? -3.750 -0.821 8.247 1.00 93.75 117 THR A N 1
ATOM 902 C CA . THR A 1 117 ? -2.803 -0.055 7.434 1.00 93.75 117 THR A CA 1
ATOM 903 C C . THR A 1 117 ? -1.801 -0.992 6.768 1.00 93.75 117 THR A C 1
ATOM 905 O O . THR A 1 117 ? -1.573 -0.849 5.573 1.00 93.75 117 THR A O 1
ATOM 908 N N . GLU A 1 118 ? -1.282 -1.983 7.493 1.00 92.56 118 GLU A N 1
ATOM 909 C CA . GLU A 1 118 ? -0.422 -3.045 6.955 1.00 92.56 118 GLU A CA 1
ATOM 910 C C . GLU A 1 118 ? -1.174 -3.923 5.941 1.00 92.56 118 GLU A C 1
ATOM 912 O O . GLU A 1 118 ? -0.678 -4.190 4.848 1.00 92.56 118 GLU A O 1
ATOM 917 N N . ALA A 1 119 ? -2.421 -4.302 6.237 1.00 96.12 119 ALA A N 1
ATOM 918 C CA . ALA A 1 119 ? -3.251 -5.071 5.309 1.00 96.12 119 ALA A CA 1
ATOM 919 C C . ALA A 1 119 ? -3.412 -4.360 3.954 1.00 96.12 119 ALA A C 1
ATOM 921 O O . ALA A 1 119 ? -3.397 -5.000 2.906 1.00 96.12 119 ALA A O 1
ATOM 922 N N . TYR A 1 120 ? -3.540 -3.032 3.962 1.00 93.62 120 TYR A N 1
ATOM 923 C CA . TYR A 1 120 ? -3.630 -2.254 2.732 1.00 93.62 120 TYR A CA 1
ATOM 924 C C . TYR A 1 120 ? -2.252 -2.004 2.094 1.00 93.62 120 TYR A C 1
ATOM 926 O O . TYR A 1 120 ? -1.981 -2.498 1.001 1.00 93.62 120 TYR A O 1
ATOM 934 N N . LEU A 1 121 ? -1.372 -1.269 2.783 1.00 86.19 121 LEU A N 1
ATOM 935 C CA . LEU A 1 121 ? -0.126 -0.741 2.215 1.00 86.19 121 LEU A CA 1
ATOM 936 C C . LEU A 1 121 ? 0.934 -1.819 1.963 1.00 86.19 121 LEU A C 1
ATOM 938 O O . LEU A 1 121 ? 1.830 -1.609 1.148 1.00 86.19 121 LEU A O 1
ATOM 942 N N . ASP A 1 122 ? 0.933 -2.908 2.728 1.00 84.94 122 ASP A N 1
ATOM 943 C CA . ASP A 1 122 ? 1.982 -3.937 2.686 1.00 84.94 122 ASP A CA 1
ATOM 944 C C . ASP A 1 122 ? 1.509 -5.197 1.963 1.00 84.94 122 ASP A C 1
ATOM 946 O O . ASP A 1 122 ? 2.312 -6.095 1.732 1.00 84.94 122 ASP A O 1
ATOM 950 N N . ASN A 1 123 ? 0.226 -5.283 1.602 1.00 89.94 123 ASN A N 1
ATOM 951 C CA . ASN A 1 123 ? -0.321 -6.495 1.005 1.00 89.94 123 ASN A CA 1
ATOM 952 C C . ASN A 1 123 ? -1.281 -6.211 -0.152 1.00 89.94 123 ASN A C 1
ATOM 954 O O . ASN A 1 123 ? -1.009 -6.641 -1.272 1.00 89.94 123 ASN A O 1
ATOM 958 N N . TYR A 1 124 ? -2.386 -5.490 0.075 1.00 92.06 124 TYR A N 1
ATOM 959 C CA . TYR A 1 124 ? -3.414 -5.323 -0.961 1.00 92.06 124 TYR A CA 1
ATOM 960 C C . TYR A 1 124 ? -2.909 -4.596 -2.214 1.00 92.06 124 TYR A C 1
ATOM 962 O O . TYR A 1 124 ? -3.281 -4.977 -3.319 1.00 92.06 124 TYR A O 1
ATOM 970 N N . GLU A 1 125 ? -1.992 -3.637 -2.088 1.00 84.44 125 GLU A N 1
ATOM 971 C CA . GLU A 1 125 ? -1.405 -2.980 -3.265 1.00 84.44 125 GLU A CA 1
ATOM 972 C C . GLU A 1 125 ? -0.758 -3.958 -4.258 1.00 84.44 125 GLU A C 1
ATOM 974 O O . GLU A 1 125 ? -0.826 -3.761 -5.472 1.00 84.44 125 GLU A O 1
ATOM 979 N N . PHE A 1 126 ? -0.172 -5.054 -3.770 1.00 81.00 126 PHE A N 1
ATOM 980 C CA . PHE A 1 126 ? 0.436 -6.077 -4.627 1.00 81.00 126 PHE A CA 1
ATOM 981 C C . PHE A 1 126 ? -0.598 -6.922 -5.379 1.00 81.00 126 PHE A C 1
ATOM 983 O O . PHE A 1 126 ? -0.260 -7.593 -6.355 1.00 81.00 126 PHE A O 1
ATOM 990 N N . VAL A 1 127 ? -1.858 -6.856 -4.954 1.00 86.06 127 VAL A N 1
ATOM 991 C CA . VAL A 1 127 ? -3.006 -7.487 -5.605 1.00 86.06 127 VAL A CA 1
ATOM 992 C C . VAL A 1 127 ? -3.632 -6.563 -6.655 1.00 86.06 127 VAL A C 1
ATOM 994 O O . VAL A 1 127 ? -4.122 -7.062 -7.669 1.00 86.06 127 VAL A O 1
ATOM 997 N N . GLU A 1 128 ? -3.605 -5.239 -6.455 1.00 84.50 128 GLU A N 1
ATOM 998 C CA . GLU A 1 128 ? -4.333 -4.265 -7.287 1.00 84.50 128 GLU A CA 1
ATOM 999 C C . GLU A 1 128 ? -3.987 -4.356 -8.776 1.00 84.50 128 GLU A C 1
ATOM 1001 O O . GLU A 1 128 ? -4.889 -4.419 -9.609 1.00 84.50 128 GLU A O 1
ATOM 1006 N N . GLY A 1 129 ? -2.697 -4.393 -9.124 1.00 79.06 129 GLY A N 1
ATOM 1007 C CA . GLY A 1 129 ? -2.252 -4.477 -10.520 1.00 79.06 129 GLY A CA 1
ATOM 1008 C C . GLY A 1 129 ? -2.762 -5.746 -11.217 1.00 79.06 129 GLY A C 1
ATOM 1009 O O . GLY A 1 129 ? -3.519 -5.646 -12.183 1.00 79.06 129 GLY A O 1
ATOM 1010 N N . PRO A 1 130 ? -2.410 -6.940 -10.705 1.00 79.88 130 PRO A N 1
ATOM 1011 C CA . PRO A 1 130 ? -2.923 -8.217 -11.195 1.00 79.88 130 PRO A CA 1
ATOM 1012 C C . PRO A 1 130 ? -4.447 -8.301 -11.308 1.00 79.88 130 PRO A C 1
ATOM 1014 O O . PRO A 1 130 ? -4.970 -8.790 -12.310 1.00 79.88 130 PRO A O 1
ATOM 1017 N N . LEU A 1 131 ? -5.172 -7.832 -10.290 1.00 85.31 131 LEU A N 1
ATOM 1018 C CA . LEU A 1 131 ? -6.631 -7.850 -10.284 1.00 85.31 131 LEU A CA 1
ATOM 1019 C C . LEU A 1 131 ? -7.213 -6.835 -11.277 1.00 85.31 131 LEU A C 1
ATOM 1021 O O . LEU A 1 131 ? -8.225 -7.117 -11.912 1.00 85.31 131 LEU A O 1
ATOM 1025 N N . GLY A 1 132 ? -6.566 -5.686 -11.465 1.00 85.56 132 GLY A N 1
ATOM 1026 C CA . GLY A 1 132 ? -7.018 -4.615 -12.354 1.00 85.56 132 GLY A CA 1
ATOM 1027 C C . GLY A 1 132 ? -7.054 -5.003 -13.832 1.00 85.56 132 GLY A C 1
ATOM 1028 O O . GLY A 1 132 ? -7.869 -4.458 -14.578 1.00 85.56 132 GLY A O 1
ATOM 1029 N N . GLU A 1 133 ? -6.247 -5.985 -14.240 1.00 81.06 133 GLU A N 1
ATOM 1030 C CA . GLU A 1 133 ? -6.270 -6.560 -15.592 1.00 81.06 133 GLU A CA 1
ATOM 1031 C C . GLU A 1 133 ? -7.566 -7.336 -15.891 1.00 81.06 133 GLU A C 1
ATOM 1033 O O . GLU A 1 133 ? -7.942 -7.497 -17.054 1.00 81.06 133 GLU A O 1
ATOM 1038 N N . VAL A 1 134 ? -8.259 -7.822 -14.853 1.00 86.44 134 VAL A N 1
ATOM 1039 C CA . VAL A 1 134 ? -9.464 -8.656 -14.992 1.00 86.44 134 VAL A CA 1
ATOM 1040 C C . VAL A 1 134 ? -10.727 -8.012 -14.420 1.00 86.44 134 VAL A C 1
ATOM 1042 O O . VAL A 1 134 ? -11.810 -8.256 -14.949 1.00 86.44 134 VAL A O 1
ATOM 1045 N N . ASP A 1 135 ? -10.609 -7.194 -13.372 1.00 91.12 135 ASP A N 1
ATOM 1046 C CA . ASP A 1 135 ? -11.735 -6.575 -12.669 1.00 91.12 135 ASP A CA 1
ATOM 1047 C C . ASP A 1 135 ? -11.328 -5.263 -11.964 1.00 91.12 135 ASP A C 1
ATOM 1049 O O . ASP A 1 135 ? -11.121 -5.194 -10.750 1.00 91.12 135 ASP A O 1
ATOM 1053 N N . SER A 1 136 ? -11.209 -4.186 -12.743 1.00 88.62 136 SER A N 1
ATOM 1054 C CA . SER A 1 136 ? -10.839 -2.858 -12.230 1.00 88.62 136 SER A CA 1
ATOM 1055 C C . SER A 1 136 ? -11.910 -2.204 -11.346 1.00 88.62 136 SER A C 1
ATOM 1057 O O . SER A 1 136 ? -11.577 -1.363 -10.509 1.00 88.62 136 SER A O 1
ATOM 1059 N N . GLU A 1 137 ? -13.184 -2.588 -11.485 1.00 93.00 137 GLU A N 1
ATOM 1060 C CA . GLU A 1 137 ? -14.252 -2.112 -10.597 1.00 93.00 137 GLU A CA 1
ATOM 1061 C C . GLU A 1 137 ? -14.103 -2.716 -9.196 1.00 93.00 137 GLU A C 1
ATOM 1063 O O . GLU A 1 137 ? -14.221 -1.996 -8.200 1.00 93.00 137 GLU A O 1
ATOM 1068 N N . LEU A 1 138 ? -13.788 -4.014 -9.112 1.00 94.31 138 LEU A N 1
ATOM 1069 C CA . LEU A 1 138 ? -13.522 -4.685 -7.844 1.00 94.31 138 LEU A CA 1
ATOM 1070 C C . LEU A 1 138 ? -12.262 -4.139 -7.161 1.00 94.31 138 LEU A C 1
ATOM 1072 O O . LEU A 1 138 ? -12.294 -3.937 -5.946 1.00 94.31 138 LEU A O 1
ATOM 1076 N N . VAL A 1 139 ? -11.206 -3.821 -7.927 1.00 90.38 139 VAL A N 1
ATOM 1077 C CA . VAL A 1 139 ? -10.006 -3.147 -7.394 1.00 90.38 139 VAL A CA 1
ATOM 1078 C C . VAL A 1 139 ? -10.382 -1.862 -6.668 1.00 90.38 139 VAL A C 1
ATOM 1080 O O . VAL A 1 139 ? -10.071 -1.714 -5.487 1.00 90.38 139 VAL A O 1
ATOM 1083 N N . LEU A 1 140 ? -11.084 -0.960 -7.362 1.00 89.38 140 LEU A N 1
ATOM 1084 C CA . LEU A 1 140 ? -11.436 0.354 -6.827 1.00 89.38 140 LEU A CA 1
ATOM 1085 C C . LEU A 1 140 ? -12.343 0.242 -5.597 1.00 89.38 140 LEU A C 1
ATOM 1087 O O . LEU A 1 140 ? -12.208 1.015 -4.649 1.00 89.38 140 LEU A O 1
ATOM 1091 N N . LYS A 1 141 ? -13.273 -0.720 -5.603 1.00 95.88 141 LYS A N 1
ATOM 1092 C CA . LYS A 1 141 ? -14.157 -0.975 -4.463 1.00 95.88 141 LYS A CA 1
ATOM 1093 C C . LYS A 1 141 ? -13.357 -1.352 -3.216 1.00 95.88 141 LYS A C 1
ATOM 1095 O O . LYS A 1 141 ? -13.517 -0.706 -2.183 1.00 95.88 141 LYS A O 1
ATOM 1100 N N . ILE A 1 142 ? -12.488 -2.358 -3.324 1.00 97.38 142 ILE A N 1
ATOM 1101 C CA . ILE A 1 142 ? -11.687 -2.833 -2.190 1.00 97.38 142 ILE A CA 1
ATOM 1102 C C . ILE A 1 142 ? -10.678 -1.761 -1.751 1.00 97.38 142 ILE A C 1
ATOM 1104 O O . ILE A 1 142 ? -10.526 -1.549 -0.549 1.00 97.38 142 ILE A O 1
ATOM 1108 N N . GLU A 1 143 ? -10.052 -1.037 -2.690 1.00 92.19 143 GLU A N 1
ATOM 1109 C CA . GLU A 1 143 ? -9.137 0.077 -2.390 1.00 92.19 143 GLU A CA 1
ATOM 1110 C C . GLU A 1 143 ? -9.836 1.118 -1.509 1.00 92.19 143 GLU A C 1
ATOM 1112 O O . GLU A 1 143 ? -9.354 1.429 -0.423 1.00 92.19 143 GLU A O 1
ATOM 1117 N N . ILE A 1 144 ? -11.003 1.623 -1.925 1.00 93.12 144 ILE A N 1
ATOM 1118 C CA . ILE A 1 144 ? -11.758 2.620 -1.151 1.00 93.12 144 ILE A CA 1
ATOM 1119 C C . ILE A 1 144 ? -12.152 2.055 0.219 1.00 93.12 144 ILE A C 1
ATOM 1121 O O . ILE A 1 144 ? -12.008 2.735 1.241 1.00 93.12 144 ILE A O 1
ATOM 1125 N N . ASP A 1 145 ? -12.627 0.810 0.260 1.00 97.75 145 ASP A N 1
ATOM 1126 C CA . ASP A 1 145 ? -13.100 0.193 1.493 1.00 97.75 145 ASP A CA 1
ATOM 1127 C C . ASP A 1 145 ? -11.975 -0.037 2.517 1.00 97.75 145 ASP A C 1
ATOM 1129 O O . ASP A 1 145 ? -12.192 0.197 3.711 1.00 97.75 145 ASP A O 1
ATOM 1133 N N . MET A 1 146 ? -10.778 -0.432 2.075 1.00 97.44 146 MET A N 1
ATOM 1134 C CA . MET A 1 146 ? -9.611 -0.663 2.936 1.00 97.44 146 MET A CA 1
ATOM 1135 C C . MET A 1 146 ? -8.845 0.625 3.262 1.00 97.44 146 MET A C 1
ATOM 1137 O O . MET A 1 146 ? -8.561 0.903 4.432 1.00 97.44 146 MET A O 1
ATOM 1141 N N . ARG A 1 147 ? -8.500 1.416 2.239 1.00 91.75 147 ARG A N 1
ATOM 1142 C CA . ARG A 1 147 ? -7.621 2.588 2.357 1.00 91.75 147 ARG A CA 1
ATOM 1143 C C . ARG A 1 147 ? -8.303 3.759 3.045 1.00 91.75 147 ARG A C 1
ATOM 1145 O O . ARG A 1 147 ? -7.657 4.450 3.837 1.00 91.75 147 ARG A O 1
ATOM 1152 N N . GLU A 1 148 ? -9.570 3.998 2.724 1.00 91.62 148 GLU A N 1
ATOM 1153 C CA . GLU A 1 148 ? -10.312 5.175 3.177 1.00 91.62 148 GLU A CA 1
ATOM 1154 C C . GLU A 1 148 ? -11.311 4.779 4.269 1.00 91.62 148 GLU A C 1
ATOM 1156 O O . GLU A 1 148 ? -11.093 5.085 5.444 1.00 91.62 148 GLU A O 1
ATOM 1161 N N . ASN A 1 149 ? -12.355 4.024 3.913 1.00 97.19 149 ASN A N 1
ATOM 1162 C CA . ASN A 1 149 ? -13.512 3.803 4.784 1.00 97.19 149 ASN A CA 1
ATOM 1163 C C . ASN A 1 149 ? -13.132 3.131 6.110 1.00 97.19 149 ASN A C 1
ATOM 1165 O O . ASN A 1 149 ? -13.410 3.672 7.182 1.00 97.19 149 ASN A O 1
ATOM 1169 N N . LEU A 1 150 ? -12.473 1.969 6.068 1.00 98.50 150 LEU A N 1
ATOM 1170 C CA . LEU A 1 150 ? -12.140 1.214 7.279 1.00 98.50 150 LEU A CA 1
ATOM 1171 C C . LEU A 1 150 ? -11.199 1.991 8.212 1.00 98.50 150 LEU A C 1
ATOM 1173 O O . LEU A 1 150 ? -11.407 2.043 9.428 1.00 98.50 150 LEU A O 1
ATOM 1177 N N . ARG A 1 151 ? -10.178 2.634 7.640 1.00 96.75 151 ARG A N 1
ATOM 1178 C CA . ARG A 1 151 ? -9.192 3.432 8.380 1.00 96.75 151 ARG A CA 1
ATOM 1179 C C . ARG A 1 151 ? -9.830 4.660 9.031 1.00 96.75 151 ARG A C 1
ATOM 1181 O O . ARG A 1 151 ? -9.525 4.955 10.191 1.00 96.75 151 ARG A O 1
ATOM 1188 N N . ASP A 1 152 ? -10.749 5.328 8.341 1.00 96.69 152 ASP A N 1
ATOM 1189 C CA . ASP A 1 152 ? -11.489 6.470 8.881 1.00 96.69 152 ASP A CA 1
ATOM 1190 C C . ASP A 1 152 ? -12.482 6.062 9.971 1.00 96.69 152 ASP A C 1
ATOM 1192 O O . ASP A 1 152 ? -12.608 6.770 10.975 1.00 96.69 152 ASP A O 1
ATOM 1196 N N . MET A 1 153 ? -13.131 4.902 9.839 1.00 98.25 153 MET A N 1
ATOM 1197 C CA . MET A 1 153 ? -14.016 4.356 10.873 1.00 98.25 153 MET A CA 1
ATOM 1198 C C . MET A 1 153 ? -13.257 4.071 12.174 1.00 98.25 153 MET A C 1
ATOM 1200 O O . MET A 1 153 ? -13.721 4.457 13.250 1.00 98.25 153 MET A O 1
ATOM 1204 N N . ILE A 1 154 ? -12.070 3.460 12.086 1.00 98.19 154 ILE A N 1
ATOM 1205 C CA . ILE A 1 154 ? -11.222 3.184 13.256 1.00 98.19 154 ILE A CA 1
ATOM 1206 C C . ILE A 1 154 ? -10.731 4.490 13.898 1.00 98.19 154 ILE A C 1
ATOM 1208 O O . ILE A 1 154 ? -10.852 4.658 15.112 1.00 98.19 154 ILE A O 1
ATOM 1212 N N . LYS A 1 155 ? -10.241 5.454 13.104 1.00 95.94 155 LYS A N 1
ATOM 1213 C CA . LYS A 1 155 ? -9.799 6.775 13.603 1.00 95.94 155 LYS A CA 1
ATOM 1214 C C . LYS A 1 155 ? -10.924 7.556 14.280 1.00 95.94 155 LYS A C 1
ATOM 1216 O O . LYS A 1 155 ? -10.703 8.227 15.289 1.00 95.94 155 LYS A O 1
ATOM 1221 N N . SER A 1 156 ? -12.129 7.454 13.731 1.00 97.44 156 SER A N 1
ATOM 1222 C CA . SER A 1 156 ? -13.333 8.113 14.243 1.00 97.44 156 SER A CA 1
ATOM 1223 C C . SER A 1 156 ? -13.958 7.392 15.442 1.00 97.44 156 SER A C 1
ATOM 1225 O O . SER A 1 156 ? -14.942 7.884 15.987 1.00 97.44 156 SER A O 1
ATOM 1227 N N . ASN A 1 157 ? -13.380 6.269 15.891 1.00 97.06 157 ASN A N 1
ATOM 1228 C CA . ASN A 1 157 ? -13.909 5.411 16.956 1.00 97.06 157 ASN A CA 1
ATOM 1229 C C . ASN A 1 157 ? -15.373 4.993 16.712 1.00 97.06 157 ASN A C 1
ATOM 1231 O O . ASN A 1 157 ? -16.211 5.044 17.616 1.00 97.06 157 ASN A O 1
ATOM 1235 N N . GLU A 1 158 ? -15.693 4.597 15.478 1.00 98.38 158 GLU A N 1
ATOM 1236 C CA . GLU A 1 158 ? -17.012 4.058 15.135 1.00 98.38 158 GLU A CA 1
ATOM 1237 C C . GLU A 1 158 ? -17.348 2.797 15.950 1.00 98.38 158 GLU A C 1
ATOM 1239 O O . GLU A 1 158 ? -16.477 2.116 16.493 1.00 98.38 158 GLU A O 1
ATOM 1244 N N . SER A 1 159 ? -18.635 2.456 16.054 1.00 98.31 159 SER A N 1
ATOM 1245 C CA . SER A 1 159 ? -19.050 1.298 16.855 1.00 98.31 159 SER A CA 1
ATOM 1246 C C . SER A 1 159 ? -18.439 -0.005 16.333 1.00 98.31 159 SER A C 1
ATOM 1248 O O . SER A 1 159 ? -18.406 -0.225 15.123 1.00 98.31 159 SER A O 1
ATOM 1250 N N . THR A 1 160 ? -18.056 -0.904 17.243 1.00 98.00 160 THR A N 1
ATOM 1251 C CA . THR A 1 160 ? -17.488 -2.224 16.925 1.00 98.00 160 THR A CA 1
ATOM 1252 C C . THR A 1 160 ? -18.294 -2.983 15.871 1.00 98.00 160 THR A C 1
ATOM 1254 O O . THR A 1 160 ? -17.706 -3.461 14.911 1.00 98.00 160 THR A O 1
ATOM 1257 N N . ASP A 1 161 ? -19.627 -2.986 15.967 1.00 98.25 161 ASP A N 1
ATOM 1258 C CA . ASP A 1 161 ? -20.506 -3.649 14.991 1.00 98.25 161 ASP A CA 1
ATOM 1259 C C . ASP A 1 161 ? -20.342 -3.110 13.562 1.00 98.25 161 ASP A C 1
ATOM 1261 O O . ASP A 1 161 ? -20.426 -3.862 12.594 1.00 98.25 161 ASP A O 1
ATOM 1265 N N . LYS A 1 162 ? -20.097 -1.802 13.412 1.00 98.56 162 LYS A N 1
ATOM 1266 C CA . LYS A 1 162 ? -19.894 -1.182 12.098 1.00 98.56 162 LYS A CA 1
ATOM 1267 C C . LYS A 1 162 ? -18.518 -1.523 11.542 1.00 98.56 162 LYS A C 1
ATOM 1269 O O . LYS A 1 162 ? -18.416 -1.838 10.363 1.00 98.56 162 LYS A O 1
ATOM 1274 N N . VAL A 1 163 ? -17.477 -1.456 12.373 1.00 98.69 163 VAL A N 1
ATOM 1275 C CA . VAL A 1 163 ? -16.109 -1.811 11.960 1.00 98.69 163 VAL A CA 1
ATOM 1276 C C . VAL A 1 163 ? -16.039 -3.287 11.571 1.00 98.69 163 VAL A C 1
ATOM 1278 O O . VAL A 1 163 ? -15.493 -3.613 10.523 1.00 98.69 163 VAL A O 1
ATOM 1281 N N . ASP A 1 164 ? -16.669 -4.168 12.349 1.00 98.38 164 ASP A N 1
ATOM 1282 C CA . ASP A 1 164 ? -16.770 -5.588 12.019 1.00 98.38 164 ASP A CA 1
ATOM 1283 C C . ASP A 1 164 ? -17.497 -5.814 10.691 1.00 98.38 164 ASP A C 1
ATOM 1285 O O . ASP A 1 164 ? -17.007 -6.574 9.861 1.00 98.38 164 ASP A O 1
ATOM 1289 N N . ALA A 1 165 ? -18.626 -5.132 10.468 1.00 98.62 165 ALA A N 1
ATOM 1290 C CA . ALA A 1 165 ? -19.370 -5.234 9.216 1.00 98.62 165 ALA A CA 1
ATOM 1291 C C . ALA A 1 165 ? -18.558 -4.731 8.010 1.00 98.62 165 ALA A C 1
ATOM 1293 O O . ALA A 1 165 ? -18.599 -5.360 6.956 1.00 98.62 165 ALA A O 1
ATOM 1294 N N . GLN A 1 166 ? -17.802 -3.638 8.160 1.00 98.75 166 GLN A N 1
ATOM 1295 C CA . GLN A 1 166 ? -16.909 -3.140 7.109 1.00 98.75 166 GLN A CA 1
ATOM 1296 C C . GLN A 1 166 ? -15.822 -4.165 6.774 1.00 98.75 166 GLN A C 1
ATOM 1298 O O . GLN A 1 166 ? -15.593 -4.452 5.602 1.00 98.75 166 GLN A O 1
ATOM 1303 N N . ILE A 1 167 ? -15.194 -4.762 7.792 1.00 98.75 167 ILE A N 1
ATOM 1304 C CA . ILE A 1 167 ? -14.182 -5.803 7.584 1.00 98.75 167 ILE A CA 1
ATOM 1305 C C . ILE A 1 167 ? -14.795 -7.037 6.911 1.00 98.75 167 ILE A C 1
ATOM 1307 O O . ILE A 1 167 ? -14.206 -7.574 5.979 1.00 98.75 167 ILE A O 1
ATOM 1311 N N . ASP A 1 168 ? -15.991 -7.464 7.318 1.00 98.75 168 ASP A N 1
ATOM 1312 C CA . ASP A 1 168 ? -16.662 -8.622 6.716 1.00 98.75 168 ASP A CA 1
ATOM 1313 C C . ASP A 1 168 ? -17.035 -8.386 5.242 1.00 98.75 168 ASP A C 1
ATOM 1315 O O . ASP A 1 168 ? -16.948 -9.309 4.428 1.00 98.75 168 ASP A O 1
ATOM 1319 N N . MET A 1 169 ? -17.397 -7.152 4.871 1.00 98.56 169 MET A N 1
ATOM 1320 C CA . MET A 1 169 ? -17.600 -6.780 3.466 1.00 98.56 169 MET A CA 1
ATOM 1321 C C . MET A 1 169 ? -16.296 -6.877 2.667 1.00 98.56 169 MET A C 1
ATOM 1323 O O . MET A 1 169 ? -16.281 -7.543 1.633 1.00 98.56 169 MET A O 1
ATOM 1327 N N . ILE A 1 170 ? -15.202 -6.309 3.184 1.00 98.69 170 ILE A N 1
ATOM 1328 C CA . ILE A 1 170 ? -13.878 -6.368 2.545 1.00 98.69 170 ILE A CA 1
ATOM 1329 C C . ILE A 1 170 ? -13.431 -7.821 2.350 1.00 98.69 170 ILE A C 1
ATOM 1331 O O . ILE A 1 170 ? -13.018 -8.196 1.257 1.00 98.69 170 ILE A O 1
ATOM 1335 N N . LEU A 1 171 ? -13.569 -8.671 3.373 1.00 98.62 171 LEU A N 1
ATOM 1336 C CA . LEU A 1 171 ? -13.231 -10.096 3.283 1.00 98.62 171 LEU A CA 1
ATOM 1337 C C . LEU A 1 171 ? -14.042 -10.816 2.193 1.00 98.62 171 LEU A C 1
ATOM 1339 O O . LEU A 1 171 ? -13.510 -11.653 1.463 1.00 98.62 171 LEU A O 1
ATOM 1343 N N . SER A 1 172 ? -15.323 -10.472 2.039 1.00 98.44 172 SER A N 1
ATOM 1344 C CA . SER A 1 172 ? -16.169 -11.028 0.978 1.00 98.44 172 SER A CA 1
ATOM 1345 C C . SER A 1 172 ? -15.732 -10.581 -0.421 1.00 98.44 172 SER A C 1
ATOM 1347 O O . SER A 1 172 ? -15.836 -11.355 -1.376 1.00 98.44 172 SER A O 1
ATOM 1349 N N . ASP A 1 173 ? -15.272 -9.343 -0.579 1.00 98.25 173 ASP A N 1
ATOM 1350 C CA . ASP A 1 173 ? -14.747 -8.850 -1.855 1.00 98.25 173 ASP A CA 1
ATOM 1351 C C . ASP A 1 173 ? -13.383 -9.466 -2.177 1.00 98.25 173 ASP A C 1
ATOM 1353 O O . ASP A 1 173 ? -13.173 -9.935 -3.294 1.00 98.25 173 ASP A O 1
ATOM 1357 N N . LEU A 1 174 ? -12.495 -9.581 -1.187 1.00 97.62 174 LEU A N 1
ATOM 1358 C CA . LEU A 1 174 ? -11.209 -10.270 -1.322 1.00 97.62 174 LEU A CA 1
ATOM 1359 C C . LEU A 1 174 ? -11.399 -11.735 -1.733 1.00 97.62 174 LEU A C 1
ATOM 1361 O O . LEU A 1 174 ? -10.699 -12.228 -2.613 1.00 97.62 174 LEU A O 1
ATOM 1365 N N . ALA A 1 175 ? -12.402 -12.424 -1.185 1.00 97.06 175 ALA A N 1
ATOM 1366 C CA . ALA A 1 175 ? -12.740 -13.786 -1.592 1.00 97.06 175 ALA A CA 1
ATOM 1367 C C . ALA A 1 175 ? -13.272 -13.886 -3.037 1.00 97.06 175 ALA A C 1
ATOM 1369 O O . 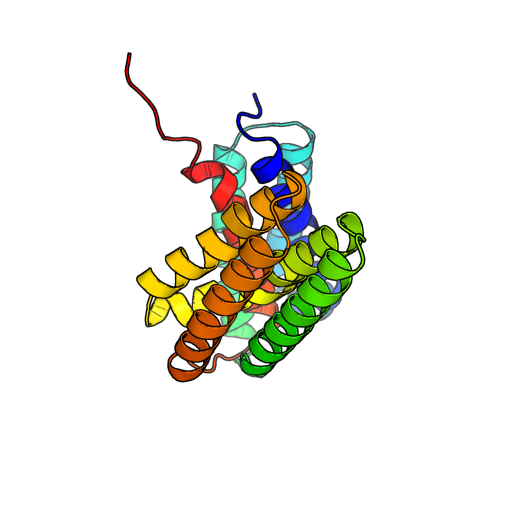ALA A 1 175 ? -13.214 -14.960 -3.642 1.00 97.06 175 ALA A O 1
ATOM 1370 N N . GLN A 1 176 ? -13.828 -12.806 -3.596 1.00 95.81 176 GLN A N 1
ATOM 1371 C CA . GLN A 1 176 ? -14.189 -12.733 -5.016 1.00 95.81 176 GLN A CA 1
ATOM 1372 C C . GLN A 1 176 ? -12.950 -12.465 -5.867 1.00 95.81 176 GLN A C 1
ATOM 1374 O O . GLN A 1 176 ? -12.705 -13.207 -6.817 1.00 95.81 176 GLN A O 1
ATOM 1379 N N . ALA A 1 177 ? -12.135 -11.489 -5.470 1.00 94.19 177 ALA A N 1
ATOM 1380 C CA . ALA A 1 177 ? -10.886 -11.139 -6.131 1.00 94.19 177 ALA A CA 1
ATOM 1381 C C . ALA A 1 177 ? -9.939 -12.345 -6.232 1.00 94.19 177 ALA A C 1
ATOM 1383 O O . ALA A 1 177 ? -9.472 -12.668 -7.322 1.00 94.19 177 ALA A O 1
ATOM 1384 N N . LYS A 1 178 ? -9.771 -13.109 -5.145 1.00 92.25 178 LYS A N 1
ATOM 1385 C CA . LYS A 1 178 ? -8.944 -14.327 -5.098 1.00 92.25 178 LYS A CA 1
ATOM 1386 C C . LYS A 1 178 ? -9.342 -15.387 -6.139 1.00 92.25 178 LYS A C 1
ATOM 1388 O O . LYS A 1 178 ? -8.522 -16.215 -6.514 1.00 92.25 178 LYS A O 1
ATOM 1393 N N . LYS A 1 179 ? -10.595 -15.396 -6.614 1.00 91.69 179 LYS A N 1
ATOM 1394 C CA . LYS A 1 179 ? -11.082 -16.362 -7.623 1.00 91.69 179 LYS A CA 1
ATOM 1395 C C . LYS A 1 179 ? -10.766 -15.960 -9.058 1.00 91.69 179 LYS A C 1
ATOM 1397 O O . LYS A 1 179 ? -10.817 -16.821 -9.934 1.00 91.69 179 LYS A O 1
ATOM 1402 N N . VAL A 1 180 ? -10.559 -14.670 -9.303 1.00 88.38 180 VAL A N 1
ATOM 1403 C CA . VAL A 1 180 ? -10.417 -14.110 -10.654 1.00 88.38 180 VAL A CA 1
ATOM 1404 C C . VAL A 1 180 ? -9.016 -13.580 -10.918 1.00 88.38 180 VAL A C 1
ATOM 1406 O O . VAL A 1 180 ? -8.625 -13.498 -12.079 1.00 88.38 180 VAL A O 1
ATOM 1409 N N . VAL A 1 181 ? -8.266 -13.251 -9.862 1.00 84.06 181 VAL A N 1
ATOM 1410 C CA . VAL A 1 181 ? -6.905 -12.733 -9.969 1.00 84.06 181 VAL A CA 1
ATOM 1411 C C . VAL A 1 181 ? -6.009 -13.738 -10.715 1.00 84.06 181 VAL A C 1
ATOM 1413 O O . VAL A 1 181 ? -5.998 -14.924 -10.371 1.00 84.06 181 VAL A O 1
ATOM 1416 N N . PRO A 1 182 ? -5.273 -13.311 -11.754 1.00 72.12 182 PRO A N 1
ATOM 1417 C CA . PRO A 1 182 ? -4.320 -14.182 -12.430 1.00 72.12 182 PRO A CA 1
ATOM 1418 C C . PRO A 1 182 ? -3.074 -14.419 -11.565 1.00 72.12 182 PRO A C 1
ATOM 1420 O O . PRO A 1 182 ? -2.632 -13.529 -10.840 1.00 72.12 182 PRO A O 1
ATOM 1423 N N . GLU A 1 183 ? -2.453 -15.593 -11.695 1.00 63.28 183 GLU A N 1
ATOM 1424 C CA . GLU A 1 183 ? -1.067 -15.786 -11.251 1.00 63.28 183 GLU A CA 1
ATOM 1425 C C . GLU A 1 183 ? -0.116 -14.998 -12.173 1.00 63.28 183 GLU A C 1
ATOM 1427 O O . GLU A 1 183 ? -0.255 -15.047 -13.398 1.00 63.28 183 GLU A O 1
ATOM 1432 N N . PHE A 1 184 ? 0.873 -14.300 -11.605 1.00 56.97 184 PHE A N 1
ATOM 1433 C CA . PHE A 1 184 ? 1.888 -13.551 -12.361 1.00 56.97 184 PHE A CA 1
ATOM 1434 C C . PHE A 1 184 ? 3.318 -13.917 -11.932 1.00 56.97 184 PHE A C 1
ATOM 1436 O O . PHE A 1 184 ? 3.568 -14.292 -10.788 1.00 56.97 184 PHE A O 1
ATOM 1443 N N . GLY A 1 185 ? 4.269 -13.792 -12.865 1.00 50.81 185 GLY A N 1
ATOM 1444 C CA . GLY A 1 185 ? 5.697 -14.054 -12.649 1.00 50.81 185 GLY A CA 1
ATOM 1445 C C . GLY A 1 185 ? 6.513 -12.827 -12.204 1.00 50.81 185 GLY A C 1
ATOM 1446 O O . GLY A 1 185 ? 6.303 -11.710 -12.672 1.00 50.81 185 GLY A O 1
ATOM 1447 N N . THR A 1 186 ? 7.504 -13.066 -11.335 1.00 52.88 186 THR A N 1
ATOM 1448 C CA . THR A 1 186 ? 8.503 -12.145 -10.731 1.00 52.88 186 THR A CA 1
ATOM 1449 C C . THR A 1 186 ? 7.944 -10.987 -9.905 1.00 52.88 186 THR A C 1
ATOM 1451 O O . THR A 1 186 ? 7.966 -9.818 -10.282 1.00 52.88 186 THR A O 1
ATOM 1454 N N . ILE A 1 187 ? 7.544 -11.326 -8.688 1.00 56.62 187 ILE A N 1
ATOM 1455 C CA . ILE A 1 187 ? 7.013 -10.429 -7.656 1.00 56.62 187 ILE A CA 1
ATOM 1456 C C . ILE A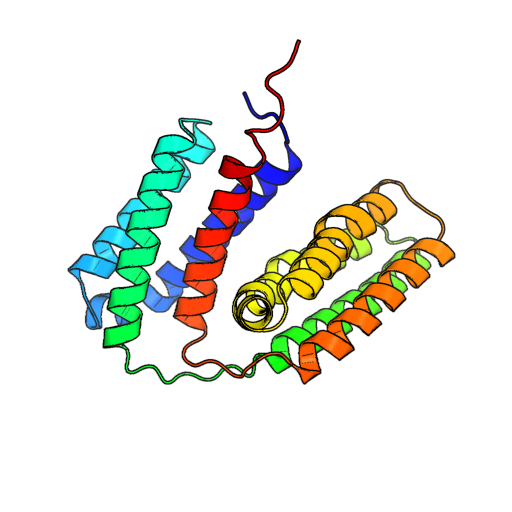 1 187 ? 7.953 -9.291 -7.284 1.00 56.62 187 ILE A C 1
ATOM 1458 O O . ILE A 1 187 ? 7.476 -8.190 -7.103 1.00 56.62 187 ILE A O 1
ATOM 1462 N N . THR A 1 188 ? 9.272 -9.478 -7.200 1.00 55.16 188 THR A N 1
ATOM 1463 C CA . THR A 1 188 ? 10.165 -8.388 -6.754 1.00 55.16 188 THR A CA 1
ATOM 1464 C C . THR A 1 188 ? 10.077 -7.153 -7.656 1.00 55.16 188 THR A C 1
ATOM 1466 O O . THR A 1 188 ? 10.116 -6.025 -7.168 1.00 55.16 188 THR A O 1
ATOM 1469 N N . MET A 1 189 ? 9.903 -7.358 -8.964 1.00 60.91 189 MET A N 1
ATOM 1470 C CA . MET A 1 189 ? 9.772 -6.269 -9.935 1.00 60.91 189 MET A CA 1
ATOM 1471 C C . MET A 1 189 ? 8.352 -5.715 -9.984 1.00 60.91 189 MET A C 1
ATOM 1473 O O . MET A 1 189 ? 8.194 -4.508 -10.129 1.00 60.91 189 MET A O 1
ATOM 1477 N N . ILE A 1 190 ? 7.335 -6.561 -9.780 1.00 60.50 190 ILE A N 1
ATOM 1478 C CA . ILE A 1 190 ? 5.939 -6.127 -9.639 1.00 60.50 190 ILE A CA 1
ATOM 1479 C C . ILE A 1 190 ? 5.767 -5.299 -8.362 1.00 60.50 190 ILE A C 1
ATOM 1481 O O . ILE A 1 190 ? 5.237 -4.205 -8.434 1.00 60.50 190 ILE A O 1
ATOM 1485 N N . ILE A 1 191 ? 6.281 -5.750 -7.219 1.00 62.06 191 ILE A N 1
ATOM 1486 C CA . ILE A 1 191 ? 6.273 -5.041 -5.931 1.00 62.06 191 ILE A CA 1
ATOM 1487 C C . ILE A 1 191 ? 6.988 -3.694 -6.069 1.00 62.06 191 ILE A C 1
ATOM 1489 O O . ILE A 1 191 ? 6.476 -2.673 -5.616 1.00 62.06 191 ILE A O 1
ATOM 1493 N N . LEU A 1 192 ? 8.147 -3.666 -6.737 1.00 63.81 192 LEU A N 1
ATOM 1494 C CA . LEU A 1 192 ? 8.876 -2.424 -6.984 1.00 63.81 192 LEU A CA 1
ATOM 1495 C C . LEU A 1 192 ? 8.118 -1.487 -7.940 1.00 63.81 192 LEU A C 1
ATOM 1497 O O . LEU A 1 192 ? 8.082 -0.282 -7.703 1.00 63.81 192 LEU A O 1
ATOM 1501 N N . ALA A 1 193 ? 7.489 -2.020 -8.992 1.00 65.94 193 ALA A N 1
ATOM 1502 C CA . ALA A 1 193 ? 6.666 -1.247 -9.920 1.00 65.94 193 ALA A CA 1
ATOM 1503 C C . ALA A 1 193 ? 5.405 -0.702 -9.243 1.00 65.94 193 ALA A C 1
ATOM 1505 O O . ALA A 1 193 ? 5.111 0.476 -9.403 1.00 65.94 193 ALA A O 1
ATOM 1506 N N . VAL A 1 194 ? 4.706 -1.521 -8.457 1.00 64.44 194 VAL A N 1
ATOM 1507 C CA . VAL A 1 194 ? 3.516 -1.160 -7.677 1.00 64.44 194 VAL A CA 1
ATOM 1508 C C . VAL A 1 194 ? 3.863 -0.054 -6.692 1.00 64.44 194 VAL A C 1
ATOM 1510 O O . VAL A 1 194 ? 3.279 1.017 -6.781 1.00 64.44 194 VAL A O 1
ATOM 1513 N N . ALA A 1 195 ? 4.899 -0.231 -5.865 1.00 66.62 195 ALA A N 1
ATOM 1514 C CA . ALA A 1 195 ? 5.323 0.802 -4.921 1.00 66.62 195 ALA A CA 1
ATOM 1515 C C . ALA A 1 195 ? 5.672 2.127 -5.628 1.00 66.62 195 ALA A C 1
ATOM 1517 O O . ALA A 1 195 ? 5.420 3.207 -5.100 1.00 66.62 195 ALA A O 1
ATOM 1518 N N . ILE A 1 196 ? 6.222 2.067 -6.847 1.00 70.12 196 ILE A N 1
ATOM 1519 C CA . ILE A 1 196 ? 6.513 3.251 -7.663 1.00 70.12 196 ILE A CA 1
ATOM 1520 C C . ILE A 1 196 ? 5.252 3.843 -8.321 1.00 70.12 196 ILE A C 1
ATOM 1522 O O . ILE A 1 196 ? 5.146 5.065 -8.431 1.00 70.12 196 ILE A O 1
ATOM 1526 N N . ILE A 1 197 ? 4.281 3.024 -8.730 1.00 68.25 197 ILE A N 1
ATOM 1527 C CA . ILE A 1 197 ? 2.981 3.467 -9.257 1.00 68.25 197 ILE A CA 1
ATOM 1528 C C . ILE A 1 197 ? 2.172 4.157 -8.157 1.00 68.25 197 ILE A C 1
ATOM 1530 O O . ILE A 1 197 ? 1.588 5.209 -8.413 1.00 68.25 197 ILE A O 1
ATOM 1534 N N . SER A 1 198 ? 2.200 3.654 -6.924 1.00 69.25 198 SER A N 1
ATOM 1535 C CA . SER A 1 198 ? 1.474 4.229 -5.787 1.00 69.25 198 SER A CA 1
ATOM 1536 C C . SER A 1 198 ? 1.945 5.643 -5.422 1.00 69.25 198 SER A C 1
ATOM 1538 O O . SER A 1 198 ? 1.158 6.464 -4.946 1.00 69.25 198 SER A O 1
ATOM 1540 N N . ILE A 1 199 ? 3.184 6.013 -5.779 1.00 65.19 199 ILE A N 1
ATOM 1541 C CA . ILE A 1 199 ? 3.685 7.399 -5.698 1.00 65.19 199 ILE A CA 1
ATOM 1542 C C . ILE A 1 199 ? 2.878 8.353 -6.619 1.00 65.19 199 ILE A C 1
ATOM 1544 O O . ILE A 1 199 ? 2.782 9.549 -6.334 1.00 65.19 199 ILE A O 1
ATOM 1548 N N . ILE A 1 200 ? 2.243 7.866 -7.701 1.00 58.88 200 ILE A N 1
ATOM 1549 C CA . ILE A 1 200 ? 1.378 8.660 -8.608 1.00 58.88 200 ILE A CA 1
ATOM 1550 C C . ILE A 1 200 ? -0.023 8.907 -8.028 1.00 58.88 200 ILE A C 1
ATOM 1552 O O . ILE A 1 200 ? -0.650 9.913 -8.388 1.00 58.88 200 ILE A O 1
ATOM 1556 N N . GLY A 1 201 ? -0.527 8.067 -7.115 1.00 53.56 201 GLY A N 1
ATOM 1557 C CA . GLY A 1 201 ? -1.822 8.300 -6.450 1.00 53.56 201 GLY A CA 1
ATOM 1558 C C . GLY A 1 201 ? -1.914 9.711 -5.841 1.00 53.56 201 GLY A C 1
ATOM 1559 O O . GLY A 1 201 ? -2.949 10.377 -5.923 1.00 53.56 201 GLY A O 1
ATOM 1560 N N . PHE A 1 202 ? -0.769 10.230 -5.386 1.00 47.72 202 PHE A N 1
ATOM 1561 C CA . PHE A 1 202 ? -0.548 11.596 -4.902 1.00 47.72 202 PHE A CA 1
ATOM 1562 C C . PHE A 1 202 ? -0.648 12.702 -5.974 1.00 47.72 202 PHE A C 1
ATOM 1564 O O . PHE A 1 202 ? -1.037 13.835 -5.678 1.00 47.72 202 PHE A O 1
ATOM 1571 N N . THR A 1 203 ? -0.293 12.433 -7.235 1.00 43.44 203 THR A N 1
ATOM 1572 C CA . THR A 1 203 ? -0.177 13.464 -8.286 1.00 43.44 203 THR A CA 1
ATOM 1573 C C . THR A 1 203 ? -1.437 13.609 -9.145 1.00 43.44 203 THR A C 1
ATOM 1575 O O . THR A 1 203 ? -1.681 14.686 -9.700 1.00 43.44 203 THR A O 1
ATOM 1578 N N . THR A 1 204 ? -2.271 12.567 -9.226 1.00 41.22 204 THR A N 1
ATOM 1579 C CA . THR A 1 204 ? -3.477 12.536 -10.076 1.00 41.22 204 THR A CA 1
ATOM 1580 C C . THR A 1 204 ? -4.747 13.004 -9.357 1.00 41.22 204 THR A C 1
ATOM 1582 O O . THR A 1 204 ? -5.505 13.786 -9.940 1.00 41.22 204 THR A O 1
ATOM 1585 N N . ARG A 1 205 ? -4.956 12.657 -8.076 1.00 45.03 205 ARG A N 1
ATOM 1586 C CA . ARG A 1 205 ? -6.134 13.117 -7.301 1.00 45.03 205 ARG A CA 1
ATOM 1587 C C . ARG A 1 205 ? -6.078 14.602 -6.905 1.00 45.03 205 ARG A C 1
ATOM 1589 O O . ARG A 1 205 ? -7.115 15.232 -6.710 1.00 45.03 205 ARG A O 1
ATOM 1596 N N . SER A 1 206 ? -4.894 15.224 -6.931 1.00 39.72 206 SER A N 1
ATOM 1597 C CA . SER A 1 206 ? -4.714 16.679 -6.745 1.00 39.72 206 SER A CA 1
ATOM 1598 C C . SER A 1 206 ? -5.315 17.538 -7.884 1.00 39.72 206 SER A C 1
ATOM 1600 O O . SER A 1 206 ? -5.371 18.766 -7.784 1.00 39.72 206 SER A O 1
ATOM 1602 N N . LYS A 1 207 ? -5.825 16.925 -8.965 1.00 39.38 207 LYS A N 1
ATOM 1603 C CA . LYS A 1 207 ? -6.500 17.614 -10.081 1.00 39.38 207 LYS A CA 1
ATOM 1604 C C . LYS A 1 207 ? -8.029 17.449 -10.092 1.00 39.38 207 LYS A C 1
ATOM 1606 O O . LYS A 1 207 ? -8.604 17.229 -11.150 1.00 39.38 207 LYS A O 1
ATOM 1611 N N . ILE A 1 208 ? -8.716 17.629 -8.962 1.00 36.00 208 ILE A N 1
ATOM 1612 C CA . ILE A 1 208 ? -10.168 17.918 -8.928 1.00 36.00 208 ILE A CA 1
ATOM 1613 C C . ILE A 1 208 ? -10.398 18.931 -7.788 1.00 36.00 208 ILE A C 1
ATOM 1615 O O . ILE A 1 208 ? -10.414 18.572 -6.623 1.00 36.00 208 ILE A O 1
ATOM 1619 N N . SER A 1 209 ? -10.392 20.248 -8.013 1.00 28.14 209 SER A N 1
ATOM 1620 C CA . SER A 1 209 ? -11.453 21.030 -8.654 1.00 28.14 209 SER A CA 1
ATOM 1621 C C . SER A 1 209 ? -10.885 22.343 -9.216 1.00 28.14 209 SER A C 1
ATOM 1623 O O . SER A 1 209 ? -10.352 23.171 -8.478 1.00 28.14 209 SER A O 1
ATOM 1625 N N . LEU A 1 210 ? -11.059 22.564 -10.521 1.00 38.41 210 LEU A N 1
ATOM 1626 C CA . LEU A 1 210 ? -11.215 23.906 -11.078 1.00 38.41 210 LEU A CA 1
ATOM 1627 C C . LEU A 1 210 ? -12.712 24.141 -11.255 1.00 38.41 210 LEU A C 1
ATOM 1629 O O . LEU A 1 210 ? -13.283 23.700 -12.251 1.00 38.41 210 LEU A O 1
ATOM 1633 N N . ARG A 1 211 ? -13.329 24.816 -10.284 1.00 34.53 211 ARG A N 1
ATOM 1634 C CA . ARG A 1 211 ? -14.499 25.691 -10.459 1.00 34.53 211 ARG A CA 1
ATOM 1635 C C . ARG A 1 211 ? -14.843 26.357 -9.128 1.00 34.53 211 ARG A C 1
ATOM 1637 O O . ARG A 1 211 ? -15.438 25.722 -8.263 1.00 34.53 211 ARG A O 1
ATOM 1644 N N . VAL A 1 212 ? -14.499 27.639 -9.018 1.00 36.78 212 VAL A N 1
ATOM 1645 C CA . VAL A 1 212 ? -15.487 28.725 -8.891 1.00 36.78 212 VAL A CA 1
ATOM 1646 C C . VAL A 1 212 ? -15.030 29.851 -9.806 1.00 36.78 212 VAL A C 1
ATOM 1648 O O . VAL A 1 212 ? -13.825 30.177 -9.746 1.00 36.78 212 VAL A O 1
#

Foldseek 3Di:
DQPDPLLLVLLVVLLVQLQVLLVVCVVVLCVLPVVLSVLLNVLSVVLNVCSVVVHDPVSLVVSLVSNLVSLVSSCVSVVQADFDDLVVLLVQLLVLLVVLLVCVVVVNLVSSLVSLCCNQSVRLLLLLVQLCVFCNPLSVVLNCLSVPVLNVCSVVSHDSVVNVVSSVVSNVSSVVSSVGGDGGTDSSSSSSSSSSVSSCVSVPVVPPDPDD

Secondary structure (DSSP, 8-state):
--S-HHHHHHHHHHHHHHHHHHHHHHHHHHHH-HHHHHHHHHHHHHHHHHHHTT--HHHHHHHHHHHHHHHHHHHHHTTT-----HHHHHHHHHHHHHHHHHHHHTT-HHHHHHHHHHHIIIIIHHHHHHHHTT-HHHHHHHHIIIIIIIHHHHHTT--HHHHHHHHHHHHHHHHHHHHHPPP-S-HHHHHHHHHHHHHHHHHHGGG-----